Protein AF-A0A7Y7QJN8-F1 (afdb_monomer)

Solvent-accessible surface area (backbone atoms only — not comparable to full-atom values): 11338 Å² total; per-residue (Å²): 134,84,79,78,75,64,77,44,50,23,41,30,46,61,57,92,69,37,29,33,41,37,39,76,58,38,78,85,65,73,46,59,25,39,21,50,52,92,29,40,74,89,57,50,63,56,14,32,31,36,26,32,76,46,96,54,96,61,98,53,57,25,31,32,48,76,44,71,76,42,58,73,71,76,77,79,76,46,69,49,62,28,34,31,43,68,45,102,67,71,32,29,25,36,44,32,89,95,51,96,66,48,38,43,21,50,50,91,32,36,64,84,60,49,70,60,30,44,32,35,25,38,52,45,78,56,97,90,38,73,32,31,37,40,77,42,68,52,83,88,83,69,53,73,47,54,22,40,29,42,66,62,84,67,30,32,33,34,42,41,76,55,86,90,51,77,43,29,38,22,52,50,92,29,41,74,84,65,52,68,66,39,41,30,40,28,37,48,71,44,87,64,81,97,46,34,34,31,30,41,76,45,72,75,117

Structure (mmCIF, N/CA/C/O backbone):
data_AF-A0A7Y7QJN8-F1
#
_entry.id   AF-A0A7Y7QJN8-F1
#
loop_
_atom_site.group_PDB
_atom_site.id
_atom_site.type_symbol
_atom_site.label_atom_id
_atom_site.label_alt_id
_atom_site.label_comp_id
_atom_site.label_asym_id
_atom_site.label_entity_id
_atom_site.label_seq_id
_atom_site.pdbx_PDB_ins_code
_atom_site.Cartn_x
_atom_site.Cartn_y
_atom_site.Cartn_z
_atom_site.occupancy
_atom_site.B_iso_or_equiv
_atom_site.auth_seq_id
_atom_site.auth_comp_id
_atom_site.auth_asym_id
_atom_site.auth_atom_id
_atom_site.pdbx_PDB_model_num
ATOM 1 N N . MET A 1 1 ? -16.146 19.925 49.742 1.00 44.91 1 MET A N 1
ATOM 2 C CA . MET A 1 1 ? -15.420 19.604 48.493 1.00 44.91 1 MET A CA 1
ATOM 3 C C . MET A 1 1 ? -16.193 18.492 47.792 1.00 44.91 1 MET A C 1
ATOM 5 O O . MET A 1 1 ? -16.468 17.495 48.443 1.00 44.91 1 MET A O 1
ATOM 9 N N . LYS A 1 2 ? -16.659 18.676 46.548 1.00 45.28 2 LYS A N 1
ATOM 10 C CA . LYS A 1 2 ? -17.360 17.604 45.813 1.00 45.28 2 LYS A CA 1
ATOM 11 C C . LYS A 1 2 ? -16.309 16.600 45.334 1.00 45.28 2 LYS A C 1
ATOM 13 O O . LYS A 1 2 ? -15.443 16.981 44.553 1.00 45.28 2 LYS A O 1
ATOM 18 N N . GLN A 1 3 ? -16.363 15.363 45.823 1.00 51.09 3 GLN A N 1
ATOM 19 C CA . GLN A 1 3 ? -15.586 14.253 45.265 1.00 51.09 3 GLN A CA 1
ATOM 20 C C . GLN A 1 3 ? -15.943 14.143 43.777 1.00 51.09 3 GLN A C 1
ATOM 22 O O . GLN A 1 3 ? -17.119 14.000 43.439 1.00 51.09 3 GLN A O 1
ATOM 27 N N . GLN A 1 4 ? -14.959 14.294 42.890 1.00 56.72 4 GLN A N 1
ATOM 28 C CA . GLN A 1 4 ? -15.161 13.957 41.484 1.00 56.72 4 GLN A CA 1
ATOM 29 C C . GLN A 1 4 ? -15.288 12.439 41.412 1.00 56.72 4 GLN A C 1
ATOM 31 O O . GLN A 1 4 ? -14.395 11.720 41.849 1.00 56.72 4 GLN A O 1
ATOM 36 N N . GLN A 1 5 ? -16.440 11.970 40.945 1.00 71.81 5 GLN A N 1
ATOM 37 C CA . GLN A 1 5 ? -16.681 10.552 40.727 1.00 71.81 5 GLN A CA 1
ATOM 38 C C . GLN A 1 5 ? -15.804 10.093 39.559 1.00 71.81 5 GLN A C 1
ATOM 40 O O . GLN A 1 5 ? -15.724 10.796 38.548 1.00 71.81 5 GLN A O 1
ATOM 45 N N . GLU A 1 6 ? -15.127 8.958 39.717 1.00 83.62 6 GLU A N 1
ATOM 46 C CA . GLU A 1 6 ? -14.248 8.419 38.682 1.00 83.62 6 GLU A CA 1
ATOM 47 C C . GLU A 1 6 ? -15.041 8.130 37.401 1.00 83.62 6 GLU A C 1
ATOM 49 O O . GLU A 1 6 ? -16.156 7.599 37.440 1.00 83.62 6 GLU A O 1
ATOM 54 N N . LYS A 1 7 ? -14.475 8.542 36.264 1.00 93.00 7 LYS A N 1
ATOM 55 C CA . LYS A 1 7 ? -15.070 8.373 34.940 1.00 93.00 7 LYS A CA 1
ATOM 56 C C . LYS A 1 7 ? -14.476 7.145 34.276 1.00 93.00 7 LYS A C 1
ATOM 58 O O . LYS A 1 7 ? -13.264 7.053 34.133 1.00 93.00 7 LYS A O 1
ATOM 63 N N . ILE A 1 8 ? -15.346 6.266 33.805 1.00 94.44 8 ILE A N 1
ATOM 64 C CA . ILE A 1 8 ? -14.990 5.034 33.112 1.00 94.44 8 ILE A CA 1
ATOM 65 C C . ILE A 1 8 ? -15.338 5.226 31.641 1.00 94.44 8 ILE A C 1
ATOM 67 O O . ILE A 1 8 ? -16.499 5.467 31.305 1.00 94.44 8 ILE A O 1
ATOM 71 N N . VAL A 1 9 ? -14.346 5.133 30.761 1.00 95.38 9 VAL A N 1
ATOM 72 C CA . VAL A 1 9 ? -14.561 5.171 29.309 1.00 95.38 9 VAL A CA 1
ATOM 73 C C . VAL A 1 9 ? -14.474 3.756 28.766 1.00 95.38 9 VAL A C 1
ATOM 75 O O . VAL A 1 9 ? -13.599 2.982 29.153 1.00 95.38 9 VAL A O 1
ATOM 78 N N . GLY A 1 10 ? -15.409 3.405 27.889 1.00 94.62 10 GLY A N 1
ATOM 79 C CA . GLY A 1 10 ? -15.493 2.050 27.380 1.00 94.62 10 GLY A CA 1
ATOM 80 C C . GLY A 1 10 ? -16.567 1.841 26.328 1.00 94.62 10 GLY A C 1
ATOM 81 O O . GLY A 1 10 ? -17.242 2.775 25.891 1.00 94.62 10 GLY A O 1
ATOM 82 N N . LYS A 1 11 ? -16.731 0.583 25.928 1.00 96.31 11 LYS A N 1
ATOM 83 C CA . LYS A 1 11 ? -17.757 0.144 24.985 1.00 96.31 11 LYS A CA 1
ATOM 84 C C . LYS A 1 11 ? -19.012 -0.288 25.730 1.00 96.31 11 LYS A C 1
ATOM 86 O O . LYS A 1 11 ? -18.944 -1.082 26.667 1.00 96.31 11 LYS A O 1
ATOM 91 N N . PHE A 1 12 ? -20.166 0.174 25.271 1.00 97.31 12 PHE A N 1
ATOM 92 C CA . PHE A 1 12 ? -21.452 -0.263 25.785 1.00 97.31 12 PHE A CA 1
ATOM 93 C C . PHE A 1 12 ? -21.966 -1.508 25.050 1.00 97.31 12 PHE A C 1
ATOM 95 O O . PHE A 1 12 ? -22.011 -1.559 23.818 1.00 97.31 12 PHE A O 1
ATOM 102 N N . GLN A 1 13 ? -22.383 -2.518 25.810 1.00 96.69 13 GLN A N 1
ATOM 103 C CA . GLN A 1 13 ? -23.084 -3.702 25.319 1.00 96.69 13 GLN A CA 1
ATOM 104 C C . GLN A 1 13 ? -24.443 -3.819 26.008 1.00 96.69 13 GLN A C 1
ATOM 106 O O . GLN A 1 13 ? -24.536 -4.307 27.130 1.00 96.69 13 GLN A O 1
ATOM 111 N N . GLY A 1 14 ? -25.499 -3.349 25.349 1.00 95.25 14 GLY A N 1
ATOM 112 C CA . GLY A 1 14 ? -26.865 -3.356 25.865 1.00 95.25 14 GLY A CA 1
ATOM 113 C C . GLY A 1 14 ? -27.664 -4.598 25.466 1.00 95.25 14 GLY A C 1
ATOM 114 O O . GLY A 1 14 ? 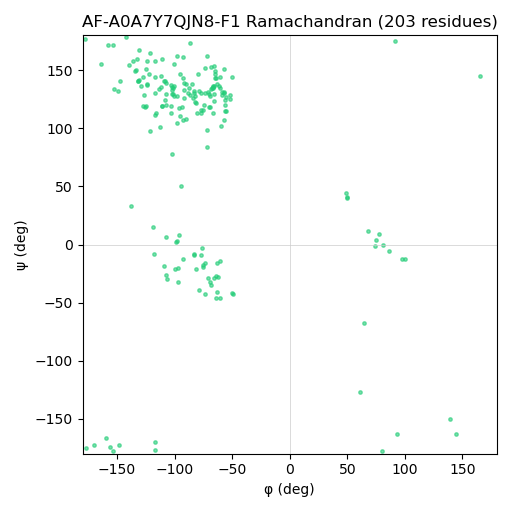-27.572 -5.087 24.340 1.00 95.25 14 GLY A O 1
ATOM 115 N N . GLY A 1 15 ? -28.501 -5.070 26.384 1.00 93.38 15 GLY A N 1
ATOM 116 C CA . GLY A 1 15 ? -29.578 -6.028 26.151 1.00 93.38 15 GLY A CA 1
ATOM 117 C C . GLY A 1 15 ? -30.957 -5.431 26.458 1.00 93.38 15 GLY A C 1
ATOM 118 O O . GLY A 1 15 ? -31.123 -4.222 26.671 1.00 93.38 15 GLY A O 1
ATOM 119 N N . GLU A 1 16 ? -31.974 -6.292 26.478 1.00 92.44 16 GLU A N 1
ATOM 120 C CA . GLU A 1 16 ? -33.363 -5.892 26.736 1.00 92.44 16 GLU A CA 1
ATOM 121 C C . GLU A 1 16 ? -33.538 -5.321 28.153 1.00 92.44 16 GLU A C 1
ATOM 123 O O . GLU A 1 16 ? -34.097 -4.238 28.326 1.00 92.44 16 GLU A O 1
ATOM 128 N N . THR A 1 17 ? -32.976 -6.001 29.155 1.00 92.44 17 THR A N 1
ATOM 129 C CA . THR A 1 17 ? -33.186 -5.715 30.585 1.00 92.44 17 THR A CA 1
ATOM 130 C C . THR A 1 17 ? -31.977 -5.077 31.275 1.00 92.44 17 THR A C 1
ATOM 132 O O . THR A 1 17 ? -32.126 -4.336 32.251 1.00 92.44 17 THR A O 1
ATOM 135 N N . PHE A 1 18 ? -30.773 -5.323 30.767 1.00 94.88 18 PHE A N 1
ATOM 136 C CA . PHE A 1 18 ? -29.521 -4.778 31.285 1.00 94.88 18 PHE A CA 1
ATOM 137 C C . PHE A 1 18 ? -28.438 -4.795 30.212 1.00 94.88 18 PHE A C 1
ATOM 139 O O . PHE A 1 18 ? -28.631 -5.348 29.132 1.00 94.88 18 PHE A O 1
ATOM 146 N N . GLY A 1 19 ? -27.310 -4.165 30.502 1.00 96.25 19 GLY A N 1
ATOM 147 C CA . GLY A 1 19 ? -26.133 -4.145 29.651 1.00 96.25 19 GLY A CA 1
ATOM 148 C C . GLY A 1 19 ? -24.856 -4.073 30.472 1.00 96.25 19 GLY A C 1
ATOM 149 O O . GLY A 1 19 ? -24.886 -4.156 31.702 1.00 96.25 19 GLY A O 1
ATOM 150 N N . PHE A 1 20 ? -23.743 -3.889 29.778 1.00 96.88 20 PHE A N 1
ATOM 151 C CA . PHE A 1 20 ? -22.427 -3.729 30.372 1.00 96.88 20 PHE A CA 1
ATOM 152 C C . PHE A 1 20 ? -21.698 -2.532 29.773 1.00 96.88 20 PHE A C 1
ATOM 154 O O . PHE A 1 20 ? -21.757 -2.300 28.565 1.00 96.88 20 PHE A O 1
ATOM 161 N N . LEU A 1 21 ? -20.988 -1.797 30.622 1.00 96.75 21 LEU A N 1
ATOM 162 C CA . LEU A 1 21 ? -19.915 -0.903 30.216 1.00 96.75 21 LEU A CA 1
ATOM 163 C C . LEU A 1 21 ? -18.601 -1.674 30.347 1.00 96.75 21 LEU A C 1
ATOM 165 O O . LEU A 1 21 ? -18.180 -2.004 31.454 1.00 96.75 21 LEU A O 1
ATOM 169 N N . ILE A 1 22 ? -17.987 -1.981 29.209 1.00 95.94 22 ILE A N 1
ATOM 170 C CA . ILE A 1 22 ? -16.697 -2.662 29.124 1.00 95.94 22 ILE A CA 1
ATOM 171 C C . ILE A 1 22 ? -15.617 -1.581 29.046 1.00 95.94 22 ILE A C 1
ATOM 173 O O . ILE A 1 22 ? -15.534 -0.921 28.005 1.00 95.94 22 ILE A O 1
ATOM 177 N N . PRO A 1 23 ? -14.834 -1.352 30.110 1.00 94.44 23 PRO A N 1
ATOM 178 C CA . PRO A 1 23 ? -13.817 -0.306 30.123 1.00 94.44 23 PRO A CA 1
ATOM 179 C C . PRO A 1 23 ? -12.691 -0.584 29.121 1.00 94.44 23 PRO A C 1
ATOM 181 O O . PRO A 1 23 ? -12.410 -1.738 28.797 1.00 94.44 23 PRO A O 1
ATOM 184 N N . GLU A 1 24 ? -12.029 0.475 28.652 1.00 92.50 24 GLU A N 1
ATOM 185 C CA . GLU A 1 24 ? -10.861 0.356 27.764 1.00 92.50 24 GLU A CA 1
ATOM 186 C C . GLU A 1 24 ? -9.687 -0.369 28.443 1.00 92.50 24 GLU A C 1
ATOM 188 O O . GLU A 1 24 ? -9.064 -1.231 27.828 1.00 92.50 24 GLU A O 1
ATOM 193 N N . ASP A 1 25 ? -9.433 -0.073 29.722 1.00 89.75 25 ASP A N 1
ATOM 194 C CA . ASP A 1 25 ? -8.434 -0.760 30.548 1.00 89.75 25 ASP A CA 1
ATOM 195 C C . ASP A 1 25 ? -9.109 -1.766 31.491 1.00 89.75 25 ASP A C 1
ATOM 197 O O . ASP A 1 25 ? -9.346 -1.523 32.676 1.00 89.75 25 ASP A O 1
ATOM 201 N N . ARG A 1 26 ? -9.492 -2.915 30.939 1.00 90.44 26 ARG A N 1
ATOM 202 C CA . ARG A 1 26 ? -10.213 -3.950 31.691 1.00 90.44 26 ARG A CA 1
ATOM 203 C C . ARG A 1 26 ? -9.397 -4.557 32.832 1.00 90.44 26 ARG A C 1
ATOM 205 O O . ARG A 1 26 ? -10.001 -5.005 33.807 1.00 90.44 26 ARG A O 1
ATOM 212 N N . ASP A 1 27 ? -8.071 -4.550 32.726 1.00 87.12 27 ASP A N 1
ATOM 213 C CA . ASP A 1 27 ? -7.177 -5.079 33.757 1.00 87.12 27 ASP A CA 1
ATOM 214 C C . ASP A 1 27 ? -7.128 -4.141 34.966 1.00 87.12 27 ASP A C 1
ATOM 216 O O . ASP A 1 27 ? -7.243 -4.608 36.100 1.00 87.12 27 ASP A O 1
ATOM 220 N N . TYR A 1 28 ? -7.059 -2.824 34.738 1.00 86.50 28 TYR A N 1
ATOM 221 C CA . TYR A 1 28 ? -7.139 -1.821 35.803 1.00 86.50 28 TYR A CA 1
ATOM 222 C C . TYR A 1 28 ? -8.464 -1.893 36.570 1.00 86.50 28 TYR A C 1
ATOM 224 O O . TYR A 1 28 ? -8.479 -1.892 37.801 1.00 86.50 28 TYR A O 1
ATOM 232 N N . TYR A 1 29 ? -9.581 -1.998 35.846 1.00 87.12 29 TYR A N 1
ATOM 233 C CA . TYR A 1 29 ? -10.918 -2.014 36.447 1.00 87.12 29 TYR A CA 1
ATOM 234 C C . TYR A 1 29 ? -11.363 -3.396 36.953 1.00 87.12 29 TYR A C 1
ATOM 236 O O . TYR A 1 29 ? -12.404 -3.513 37.600 1.00 87.12 29 TYR A O 1
ATOM 244 N N . GLY A 1 30 ? -10.608 -4.458 36.659 1.00 87.75 30 GLY A N 1
ATOM 245 C CA . GLY A 1 30 ? -10.916 -5.823 37.091 1.00 87.75 30 GLY A CA 1
ATOM 246 C C . GLY A 1 30 ? -12.167 -6.440 36.448 1.00 87.75 30 GLY A C 1
ATOM 247 O O . GLY A 1 30 ? -12.628 -7.494 36.896 1.00 87.75 30 GLY A O 1
ATOM 248 N N . GLY A 1 31 ? -12.732 -5.815 35.408 1.00 90.31 31 GLY A N 1
ATOM 249 C CA . GLY A 1 31 ? -13.869 -6.345 34.659 1.00 90.31 31 GLY A CA 1
ATOM 250 C C . GLY A 1 31 ? -14.861 -5.297 34.160 1.00 90.31 31 GLY A C 1
ATOM 251 O O . GLY A 1 31 ? -14.569 -4.108 34.071 1.00 90.31 31 GLY A O 1
ATOM 252 N N . ASP A 1 32 ? -16.050 -5.781 33.800 1.00 94.88 32 ASP A N 1
ATOM 253 C CA . ASP A 1 32 ? -17.100 -4.976 33.178 1.00 94.88 32 ASP A CA 1
ATOM 254 C C . ASP A 1 32 ? -18.086 -4.467 34.236 1.00 94.88 32 ASP A C 1
ATOM 256 O O . ASP A 1 32 ? -18.427 -5.175 35.192 1.00 94.88 32 ASP A O 1
ATOM 260 N N . PHE A 1 33 ? -18.625 -3.273 34.017 1.00 95.00 33 PHE A N 1
ATOM 261 C CA . PHE A 1 33 ? -19.615 -2.674 34.901 1.00 95.00 33 PHE A CA 1
ATOM 262 C C . PHE A 1 33 ? -21.014 -3.038 34.433 1.00 95.00 33 PHE A C 1
ATOM 264 O O . PHE A 1 33 ? -21.382 -2.801 33.283 1.00 95.00 33 PHE A O 1
ATOM 271 N N . TYR A 1 34 ? -21.821 -3.594 35.328 1.00 95.56 34 TYR A N 1
ATOM 272 C CA . TYR A 1 34 ? -23.230 -3.848 35.064 1.00 95.56 34 TYR A CA 1
ATOM 273 C C . TYR A 1 34 ? -23.985 -2.523 34.913 1.00 95.56 34 TYR A C 1
ATOM 275 O O . TYR A 1 34 ? -23.800 -1.603 35.702 1.00 95.56 34 TYR A O 1
ATOM 283 N N . VAL A 1 35 ? -24.868 -2.417 33.927 1.00 95.31 35 VAL A N 1
ATOM 284 C CA . VAL A 1 35 ? -25.684 -1.220 33.696 1.00 95.31 35 VAL A CA 1
ATOM 285 C C . VAL A 1 35 ? -27.144 -1.657 33.617 1.00 95.31 35 VAL A C 1
ATOM 287 O O . VAL A 1 35 ? -27.518 -2.444 32.750 1.00 95.31 35 VAL A O 1
ATOM 290 N N . LYS A 1 36 ? -28.002 -1.166 34.517 1.00 95.19 36 LYS A N 1
ATOM 291 C CA . LYS A 1 36 ? -29.458 -1.396 34.432 1.00 95.19 36 LYS A CA 1
ATOM 292 C C . LYS A 1 36 ? -30.048 -0.661 33.232 1.00 95.19 36 LYS A C 1
ATOM 294 O O . LYS A 1 36 ? -29.561 0.410 32.887 1.00 95.19 36 LYS A O 1
ATOM 299 N N . LYS A 1 37 ? -31.163 -1.150 32.671 1.00 95.38 37 LYS A N 1
ATOM 300 C CA . LYS A 1 37 ? -31.858 -0.486 31.548 1.00 95.38 37 LYS A CA 1
ATOM 301 C C . LYS A 1 37 ? -32.112 1.010 31.776 1.00 95.38 37 LYS A C 1
ATOM 303 O O . LYS A 1 37 ? -31.854 1.817 30.891 1.00 95.38 37 LYS A O 1
ATOM 308 N N . ALA A 1 38 ? -32.529 1.389 32.987 1.00 95.06 38 ALA A N 1
ATOM 309 C CA . ALA A 1 38 ? -32.768 2.786 33.370 1.00 95.06 38 ALA A CA 1
ATOM 310 C C . ALA A 1 38 ? -31.506 3.677 33.341 1.00 95.06 38 ALA A C 1
ATOM 312 O O . ALA A 1 38 ? -31.606 4.899 33.364 1.00 95.06 38 ALA A O 1
AT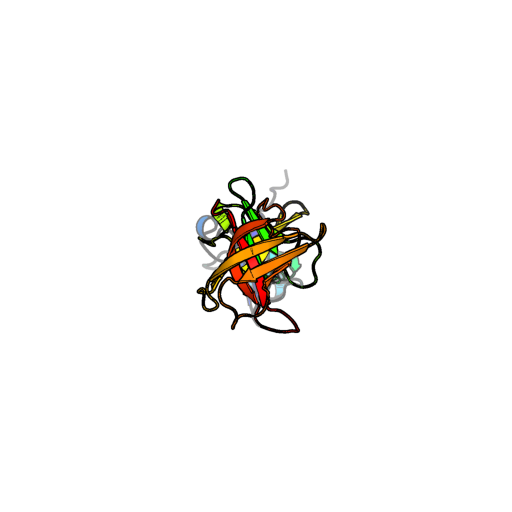OM 313 N N . HIS A 1 39 ? -30.317 3.075 33.295 1.00 96.38 39 HIS A N 1
ATOM 314 C CA . HIS A 1 39 ? -29.019 3.742 33.327 1.00 96.38 39 HIS A CA 1
ATOM 315 C C . HIS A 1 39 ? -28.286 3.734 31.974 1.00 96.38 39 HIS A C 1
ATOM 317 O O . HIS A 1 39 ? -27.143 4.188 31.914 1.00 96.38 39 HIS A O 1
ATOM 323 N N . PHE A 1 40 ? -28.924 3.258 30.896 1.00 96.69 40 PHE A N 1
ATOM 324 C CA . PHE A 1 40 ? -28.350 3.284 29.541 1.00 96.69 40 PHE A CA 1
ATOM 325 C C . PHE A 1 40 ? -28.251 4.714 28.995 1.00 96.69 40 PHE A C 1
ATOM 327 O O . PHE A 1 40 ? -27.364 5.027 28.204 1.00 96.69 40 PHE A O 1
ATOM 334 N N . GLY A 1 41 ? -29.188 5.583 29.387 1.00 94.50 41 GLY A N 1
ATOM 335 C CA . GLY A 1 41 ? -29.396 6.852 28.700 1.00 94.50 41 GLY A CA 1
ATOM 336 C C . GLY A 1 41 ? -29.796 6.608 27.242 1.00 94.50 41 GLY A C 1
ATOM 337 O O . GLY A 1 41 ? -30.727 5.853 26.977 1.00 94.50 41 GLY A O 1
ATOM 338 N N . LEU A 1 42 ? -29.072 7.239 26.316 1.00 94.25 42 LEU A N 1
ATOM 339 C CA . LEU A 1 42 ? -29.253 7.082 24.866 1.00 94.25 42 LEU A CA 1
ATOM 340 C C . LEU A 1 42 ? -28.289 6.056 24.247 1.00 94.25 42 LEU A C 1
ATOM 342 O O . LEU A 1 42 ? -28.193 5.988 23.028 1.00 94.25 42 LEU A O 1
ATOM 346 N N . ALA A 1 43 ? -27.536 5.313 25.063 1.00 96.06 43 ALA A N 1
ATOM 347 C CA . ALA A 1 43 ? -26.526 4.397 24.553 1.00 96.06 43 ALA A CA 1
ATOM 348 C C . ALA A 1 43 ? -27.162 3.194 23.847 1.00 96.06 43 ALA A C 1
ATOM 350 O O . ALA A 1 43 ? -28.006 2.488 24.408 1.00 96.06 43 ALA A O 1
ATOM 351 N N . GLU A 1 44 ? -26.687 2.921 22.640 1.00 95.19 44 GLU A N 1
ATOM 352 C CA . GLU A 1 44 ? -26.950 1.706 21.888 1.00 95.19 44 GLU A CA 1
ATOM 353 C C . GLU A 1 44 ? -25.768 0.740 21.987 1.00 95.19 44 GLU A C 1
ATOM 355 O O . GLU A 1 44 ? -24.613 1.123 22.191 1.00 95.19 44 GLU A O 1
ATOM 360 N N . THR A 1 45 ? -26.039 -0.551 21.805 1.00 94.50 45 THR A N 1
ATOM 361 C CA . THR A 1 45 ? -24.982 -1.564 21.741 1.00 94.50 45 THR A CA 1
ATOM 362 C C . THR A 1 45 ? -23.964 -1.215 20.658 1.00 94.50 45 THR A C 1
ATOM 364 O O . THR A 1 45 ? -24.311 -1.025 19.492 1.00 94.50 45 THR A O 1
ATOM 367 N N . GLY A 1 46 ? -22.692 -1.176 21.052 1.00 89.81 46 GLY A N 1
ATOM 368 C CA . GLY A 1 46 ? -21.577 -0.804 20.187 1.00 89.81 46 GLY A CA 1
ATOM 369 C C . GLY A 1 46 ? -21.091 0.631 20.367 1.00 89.81 46 GLY A C 1
ATOM 370 O O . GLY A 1 46 ? -19.998 0.933 19.891 1.00 89.81 46 GLY A O 1
ATOM 371 N N . ASP A 1 47 ? -21.840 1.483 21.066 1.00 95.75 47 ASP A N 1
ATOM 372 C CA . ASP A 1 47 ? -21.401 2.843 21.356 1.00 95.75 47 ASP A CA 1
ATOM 373 C C . ASP A 1 47 ? -20.168 2.861 22.258 1.00 95.75 47 ASP A C 1
ATOM 375 O O . ASP A 1 47 ? -20.049 2.085 23.211 1.00 95.75 47 ASP A O 1
ATOM 379 N N . LYS A 1 48 ? -19.278 3.817 21.998 1.00 94.94 48 LYS A N 1
ATOM 380 C CA . LYS A 1 48 ? -18.317 4.287 22.986 1.00 94.94 48 LYS A CA 1
ATOM 381 C C . LYS A 1 48 ? -19.031 5.235 23.939 1.00 94.94 48 LYS A C 1
ATOM 383 O O . LYS A 1 48 ? -19.749 6.146 23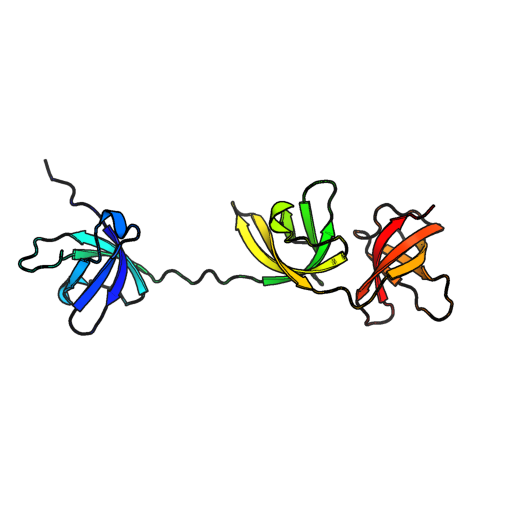.513 1.00 94.94 48 LYS A O 1
ATOM 388 N N . VAL A 1 49 ? -18.836 5.037 25.234 1.00 96.25 49 VAL A N 1
ATOM 389 C CA . VAL A 1 49 ? -19.549 5.767 26.283 1.00 96.25 49 VAL A CA 1
ATOM 390 C C . VAL A 1 49 ? -18.616 6.143 27.432 1.00 96.25 49 VAL A C 1
ATOM 392 O O . VAL A 1 49 ? -17.600 5.494 27.672 1.00 96.25 49 VAL A O 1
ATOM 395 N N . GLU A 1 50 ? -18.981 7.203 28.145 1.00 96.88 50 GLU A N 1
ATOM 396 C CA . GLU A 1 50 ? -18.470 7.522 29.478 1.00 96.88 50 GLU A CA 1
ATOM 397 C C . GLU A 1 50 ? -19.536 7.100 30.493 1.00 96.88 50 GLU A C 1
ATOM 399 O O . GLU A 1 50 ? -20.725 7.389 30.309 1.00 96.88 50 GLU A O 1
ATOM 404 N N . GLY A 1 51 ? -19.122 6.433 31.563 1.00 95.69 51 GLY A N 1
ATOM 405 C CA . GLY A 1 51 ? -19.965 6.110 32.702 1.00 95.69 51 GLY A CA 1
ATOM 406 C C . GLY A 1 51 ? -19.302 6.473 34.022 1.00 95.69 51 GLY A C 1
ATOM 407 O O . GLY A 1 51 ? -18.112 6.769 34.089 1.00 95.69 51 GLY A O 1
ATOM 408 N N . VAL A 1 52 ? -20.098 6.450 35.082 1.00 95.06 52 VAL A N 1
ATOM 409 C CA . VAL A 1 52 ? -19.618 6.572 36.461 1.00 95.06 52 VAL A CA 1
ATOM 410 C C . VAL A 1 52 ? -20.097 5.372 37.258 1.00 95.06 52 VAL A C 1
ATOM 412 O O . VAL A 1 52 ? -21.253 4.957 37.112 1.00 95.06 52 VAL A O 1
ATOM 415 N N . GLU A 1 53 ? -19.225 4.822 38.100 1.00 92.56 53 GLU A N 1
ATOM 416 C CA . GLU A 1 53 ? -19.609 3.755 39.020 1.00 92.56 53 GLU A CA 1
ATOM 417 C C . GLU A 1 53 ? -20.603 4.292 40.058 1.00 92.56 53 GLU A C 1
ATOM 419 O O . GLU A 1 53 ? -20.431 5.375 40.622 1.00 92.56 53 GLU A O 1
ATOM 424 N N . ILE A 1 54 ? -21.665 3.536 40.315 1.00 90.56 54 ILE A N 1
ATOM 425 C CA . ILE A 1 54 ? -22.676 3.827 41.328 1.00 90.56 54 ILE A CA 1
ATOM 426 C C . ILE A 1 54 ? -22.683 2.725 42.387 1.00 90.56 54 ILE A C 1
ATOM 428 O O . ILE A 1 54 ? -22.255 1.600 42.142 1.00 90.56 54 ILE A O 1
ATOM 432 N N . LYS A 1 55 ? -23.190 3.045 43.585 1.00 78.44 55 LYS A N 1
ATOM 433 C CA . LYS A 1 55 ? -23.260 2.082 44.693 1.00 78.44 55 LYS A CA 1
ATOM 434 C C . LYS A 1 55 ? -24.022 0.827 44.258 1.00 78.44 55 LYS A C 1
ATOM 436 O O . LYS A 1 55 ? -25.224 0.893 44.006 1.00 78.44 55 LYS A O 1
ATOM 441 N N . SER A 1 56 ? -23.318 -0.300 44.217 1.00 68.00 56 SER A N 1
ATOM 442 C CA . SER A 1 56 ? -23.888 -1.611 43.915 1.00 68.00 56 SER A CA 1
ATOM 443 C C . SER A 1 56 ? -24.311 -2.321 45.201 1.00 68.00 56 SER A C 1
ATOM 445 O O . SER A 1 56 ? -23.602 -2.293 46.205 1.00 68.00 56 SER A O 1
ATOM 447 N N . THR A 1 57 ? -25.470 -2.978 45.174 1.00 64.00 57 THR A N 1
ATOM 448 C CA . THR A 1 57 ? -25.923 -3.910 46.224 1.00 64.00 57 THR A CA 1
ATOM 449 C C . THR A 1 57 ? -25.648 -5.373 45.851 1.00 64.00 57 THR A C 1
ATOM 451 O O . THR A 1 57 ? -26.072 -6.280 46.564 1.00 64.00 57 THR A O 1
ATOM 454 N N . GLY A 1 58 ? -25.001 -5.619 44.705 1.00 66.50 58 GLY A N 1
ATOM 455 C CA . GLY A 1 58 ? -24.748 -6.945 44.141 1.00 66.50 58 GLY A CA 1
ATOM 456 C C . GLY A 1 58 ? -23.259 -7.283 44.028 1.00 66.50 58 GLY A C 1
ATOM 457 O O . GLY A 1 58 ? -22.392 -6.511 44.418 1.00 66.50 58 GLY A O 1
ATOM 458 N N . LYS A 1 59 ? -22.953 -8.461 43.465 1.00 70.75 59 LYS A N 1
ATOM 459 C CA . LYS A 1 59 ? -21.571 -8.972 43.333 1.00 70.75 59 LYS A CA 1
ATOM 460 C C . LYS A 1 59 ? -20.721 -8.277 42.256 1.00 70.75 59 LYS A C 1
ATOM 462 O O . LYS A 1 59 ? -19.515 -8.483 42.241 1.00 70.75 59 LYS A O 1
ATOM 467 N N . LYS A 1 60 ? -21.332 -7.530 41.329 1.00 76.12 60 LYS A N 1
ATOM 468 C CA . LYS A 1 60 ? -20.640 -6.819 40.239 1.00 76.12 60 LYS A CA 1
ATOM 469 C C . LYS A 1 60 ? -20.739 -5.302 40.442 1.00 76.12 60 LYS A C 1
ATOM 471 O O . LYS A 1 60 ? -21.791 -4.852 40.915 1.00 76.12 60 LYS A O 1
ATOM 476 N N . PRO A 1 61 ? -19.704 -4.529 40.071 1.00 89.12 61 PRO A N 1
ATOM 477 C CA . PRO A 1 61 ? -19.778 -3.074 40.098 1.00 89.12 61 PRO A CA 1
ATOM 478 C C . PRO A 1 61 ? -20.849 -2.601 39.106 1.00 89.12 61 PRO A C 1
ATOM 480 O O . PRO A 1 61 ? -21.008 -3.172 38.024 1.00 89.12 61 PRO A O 1
ATOM 483 N N . GLU A 1 62 ? -21.641 -1.608 39.507 1.00 93.88 62 GLU A N 1
ATOM 484 C CA . GLU A 1 62 ? -22.729 -1.057 38.696 1.00 93.88 62 GLU A CA 1
ATOM 485 C C . GLU A 1 62 ? -22.317 0.324 38.190 1.00 93.88 62 GLU A C 1
ATOM 487 O O . GLU A 1 62 ? -21.752 1.111 38.941 1.00 93.88 62 GLU A O 1
ATOM 492 N N . ALA A 1 63 ? -22.614 0.645 36.935 1.00 95.31 63 ALA A N 1
ATOM 493 C CA . ALA A 1 63 ? -22.357 1.960 36.368 1.00 95.31 63 ALA A CA 1
ATOM 494 C C . ALA A 1 63 ? -23.626 2.590 35.797 1.00 95.31 63 ALA A C 1
ATOM 496 O O . ALA A 1 63 ? -24.597 1.919 35.435 1.00 95.31 63 ALA A O 1
ATOM 497 N N . ARG A 1 64 ? -23.585 3.918 35.687 1.00 96.12 64 ARG A N 1
ATOM 498 C CA . ARG A 1 64 ? -24.550 4.709 34.927 1.00 96.12 64 ARG A CA 1
ATOM 499 C C . ARG A 1 64 ? -23.847 5.429 33.793 1.00 96.12 64 ARG A C 1
ATOM 501 O O . ARG A 1 64 ? -22.859 6.117 34.036 1.00 96.12 64 ARG A O 1
ATOM 508 N N . ILE A 1 65 ? -24.394 5.320 32.583 1.00 97.19 65 ILE A N 1
ATOM 509 C CA . ILE A 1 65 ? -23.875 6.047 31.426 1.00 97.19 65 ILE A CA 1
ATOM 510 C C . ILE A 1 65 ? -24.153 7.543 31.603 1.00 97.19 65 ILE A C 1
ATOM 512 O O . ILE A 1 65 ? -25.278 7.962 31.892 1.00 97.19 65 ILE A O 1
ATOM 516 N N . THR A 1 66 ? -23.108 8.353 31.467 1.00 96.38 66 THR A N 1
ATOM 517 C CA . THR A 1 66 ? -23.159 9.816 31.580 1.00 96.38 66 THR A CA 1
ATOM 518 C C . THR A 1 66 ? -23.029 10.499 30.231 1.00 96.38 66 THR A C 1
ATOM 520 O O . THR A 1 66 ? -23.590 11.580 30.052 1.00 96.38 66 THR A O 1
ATOM 523 N N . ARG A 1 67 ? -22.322 9.886 29.276 1.00 95.69 67 ARG A N 1
ATOM 524 C CA . ARG A 1 67 ? -22.125 10.441 27.937 1.00 95.69 67 ARG A CA 1
ATOM 525 C C . ARG A 1 67 ? -22.036 9.337 26.896 1.00 95.69 67 ARG A C 1
ATOM 527 O O . ARG A 1 67 ? -21.384 8.325 27.118 1.00 95.69 67 ARG A O 1
ATOM 534 N N . VAL A 1 68 ? -22.643 9.579 25.741 1.00 95.50 68 VAL A N 1
ATOM 535 C CA . VAL A 1 68 ? -22.532 8.724 24.558 1.00 95.50 68 VAL A CA 1
ATOM 536 C C . VAL A 1 68 ? -21.679 9.456 23.530 1.00 95.50 68 VAL A C 1
ATOM 538 O O . VAL A 1 68 ? -21.970 10.602 23.188 1.00 95.50 68 VAL A O 1
ATOM 541 N N . PHE A 1 69 ? -20.605 8.817 23.077 1.00 89.81 69 PHE A N 1
ATOM 542 C CA . PHE A 1 69 ? -19.765 9.306 21.982 1.00 89.81 69 PHE A CA 1
ATOM 543 C C . PHE A 1 69 ? -20.217 8.743 20.623 1.00 89.81 69 PHE A C 1
ATOM 545 O O . PHE A 1 69 ? -19.812 9.262 19.585 1.00 89.81 69 PHE A O 1
ATOM 552 N N . GLY A 1 70 ? -21.089 7.728 20.641 1.00 88.00 70 GLY A N 1
ATOM 553 C CA . GLY A 1 70 ? -21.592 7.006 19.474 1.00 88.00 70 GLY A CA 1
ATOM 554 C C . GLY A 1 70 ? -20.736 5.786 19.140 1.00 88.00 70 GLY A C 1
ATOM 555 O O . GLY A 1 70 ? -19.702 5.541 19.766 1.00 88.00 70 GLY A O 1
ATOM 556 N N . LYS A 1 71 ? -21.175 4.998 18.157 1.00 84.69 71 LYS A N 1
ATOM 557 C CA . LYS A 1 71 ? -20.427 3.840 17.652 1.00 84.69 71 LYS A CA 1
ATOM 558 C C . LYS A 1 71 ? -19.073 4.314 17.141 1.00 84.69 71 LYS A C 1
ATOM 560 O O . LYS A 1 71 ? -19.010 5.270 16.363 1.00 84.69 71 LYS A O 1
ATOM 565 N N . GLU A 1 72 ? -17.999 3.639 17.549 1.00 67.12 72 GLU A N 1
ATOM 566 C CA . GLU A 1 72 ? -16.724 3.800 16.854 1.00 67.12 72 GLU A CA 1
ATOM 567 C C . GLU A 1 72 ? -16.982 3.455 15.391 1.00 67.12 72 GLU A C 1
ATOM 569 O O . GLU A 1 72 ? -17.387 2.335 15.064 1.00 67.12 72 GLU A O 1
ATOM 574 N N . LYS A 1 73 ? -16.839 4.450 14.509 1.00 57.41 73 LYS A N 1
ATOM 575 C CA . LYS A 1 73 ? -16.899 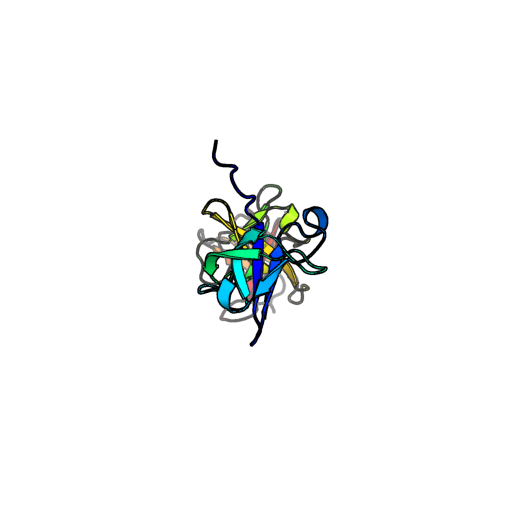4.177 13.080 1.00 57.41 73 LYS A CA 1
ATOM 576 C C . LYS A 1 73 ? -15.791 3.163 12.807 1.00 57.41 73 LYS A C 1
ATOM 578 O O . LYS A 1 73 ? -14.659 3.419 13.230 1.00 57.41 73 LYS A O 1
ATOM 583 N N . PRO A 1 74 ? -16.077 2.037 12.129 1.00 54.62 74 PRO A N 1
ATOM 584 C CA . PRO A 1 74 ? -14.996 1.255 11.571 1.00 54.62 74 PRO A CA 1
ATOM 585 C C . PRO A 1 74 ? -14.157 2.239 10.764 1.00 54.62 74 PRO A C 1
ATOM 587 O O . PRO A 1 74 ? -14.705 2.986 9.952 1.00 54.62 74 PRO A O 1
ATOM 590 N N . ILE A 1 75 ? -12.859 2.314 11.054 1.00 57.50 75 ILE A N 1
ATOM 591 C CA . ILE A 1 75 ? -11.941 3.020 10.170 1.00 57.50 75 ILE A CA 1
ATOM 592 C C . ILE A 1 75 ? -12.125 2.304 8.836 1.00 57.50 75 ILE A C 1
ATOM 594 O O . ILE A 1 75 ? -11.758 1.133 8.730 1.00 57.50 75 ILE A O 1
ATOM 598 N N . GLU A 1 76 ? -12.791 2.942 7.872 1.00 58.94 76 GLU A N 1
ATOM 599 C CA . GLU A 1 76 ? -12.860 2.415 6.518 1.00 58.94 76 GLU A CA 1
ATOM 600 C C . GLU A 1 76 ? -11.412 2.335 6.054 1.00 58.94 76 GLU A C 1
ATOM 602 O O . GLU A 1 76 ? -10.752 3.345 5.819 1.00 58.94 76 GLU A O 1
ATOM 607 N N . GLN A 1 77 ? -10.865 1.122 6.075 1.00 71.88 77 GLN A N 1
ATOM 608 C CA . GLN A 1 77 ? -9.493 0.894 5.676 1.00 71.88 77 GLN A CA 1
ATOM 609 C C . GLN A 1 77 ? -9.461 1.061 4.161 1.00 71.88 77 GLN A C 1
ATOM 611 O O . GLN A 1 77 ? -9.853 0.166 3.414 1.00 71.88 77 GLN A O 1
ATOM 616 N N . GLU A 1 78 ? -9.053 2.244 3.715 1.00 88.44 78 GLU A N 1
ATOM 617 C CA . GLU A 1 78 ? -8.810 2.523 2.308 1.00 88.44 78 GLU A CA 1
ATOM 618 C C . GLU A 1 78 ? -7.612 1.667 1.868 1.00 88.44 78 GLU A C 1
ATOM 620 O O . GLU A 1 78 ? -6.541 1.716 2.472 1.00 88.44 78 GLU A O 1
ATOM 625 N N . PHE A 1 79 ? -7.797 0.835 0.842 1.00 93.69 79 PHE A N 1
ATOM 626 C CA . PHE A 1 79 ? -6.721 0.051 0.238 1.00 93.69 79 PHE A CA 1
ATOM 627 C C . PHE A 1 79 ? -6.526 0.468 -1.211 1.00 93.69 79 PHE A C 1
ATOM 629 O O . PHE A 1 79 ? -7.496 0.691 -1.933 1.00 93.69 79 PHE A O 1
ATOM 636 N N . VAL A 1 80 ? -5.273 0.465 -1.654 1.00 94.25 80 VAL A N 1
ATOM 637 C CA . VAL A 1 80 ? -4.898 0.685 -3.051 1.00 94.25 80 VAL A CA 1
ATOM 638 C C . VAL A 1 80 ? -4.044 -0.468 -3.563 1.00 94.25 80 VAL A C 1
ATOM 640 O O . VAL A 1 80 ? -3.315 -1.109 -2.800 1.00 94.25 80 VAL A O 1
ATOM 643 N N . GLU A 1 81 ? -4.124 -0.724 -4.865 1.00 94.44 81 GLU A N 1
ATOM 644 C CA . GLU A 1 81 ? -3.143 -1.535 -5.584 1.00 94.44 81 GLU A CA 1
ATOM 645 C C . GLU A 1 81 ? -2.309 -0.634 -6.489 1.00 94.44 81 GLU A C 1
ATOM 647 O O . GLU A 1 81 ? -2.831 0.288 -7.115 1.00 94.44 81 GLU A O 1
ATOM 652 N N . GLY A 1 82 ? -1.013 -0.912 -6.562 1.00 92.62 82 GLY A N 1
ATOM 653 C CA . GLY A 1 82 ? -0.089 -0.136 -7.375 1.00 92.62 82 GLY A CA 1
ATOM 654 C C . GLY A 1 82 ? 1.272 -0.799 -7.482 1.00 92.62 82 GLY A C 1
ATOM 655 O O . GLY A 1 82 ? 1.462 -1.937 -7.042 1.00 92.62 82 GLY A O 1
ATOM 656 N N . ILE A 1 83 ? 2.212 -0.076 -8.078 1.00 91.75 83 ILE A N 1
ATOM 657 C CA . ILE A 1 83 ? 3.606 -0.501 -8.201 1.00 91.75 83 ILE A CA 1
ATOM 658 C C . ILE A 1 83 ? 4.422 0.213 -7.130 1.00 91.75 83 ILE A C 1
ATOM 660 O O . ILE A 1 83 ? 4.334 1.433 -6.997 1.00 91.75 83 ILE A O 1
ATOM 664 N N . TYR A 1 84 ? 5.189 -0.546 -6.350 1.00 93.25 84 TYR A N 1
ATOM 665 C CA . TYR A 1 84 ? 6.145 0.026 -5.415 1.00 93.25 84 TYR A CA 1
ATOM 666 C C . TYR A 1 84 ? 7.353 0.564 -6.185 1.00 93.25 84 TYR A C 1
ATOM 668 O O . TYR A 1 84 ? 8.051 -0.201 -6.847 1.00 93.25 84 TYR A O 1
ATOM 676 N N . SER A 1 85 ? 7.604 1.861 -6.050 1.00 91.56 85 SER A N 1
ATOM 677 C CA . SER A 1 85 ? 8.755 2.560 -6.616 1.00 91.56 85 SER A CA 1
ATOM 678 C C . SER A 1 85 ? 9.688 2.984 -5.485 1.00 91.56 85 SER A C 1
ATOM 680 O O . SER A 1 85 ? 9.290 3.716 -4.571 1.00 91.56 85 SER A O 1
ATOM 682 N N . LYS A 1 86 ? 10.927 2.495 -5.495 1.00 90.75 86 LYS A N 1
ATOM 683 C CA . LYS A 1 86 ? 11.915 2.774 -4.448 1.00 90.75 86 LYS A CA 1
ATOM 684 C C . LYS A 1 86 ? 12.434 4.210 -4.581 1.00 90.75 86 LYS A C 1
ATOM 686 O O . LYS A 1 86 ? 12.855 4.628 -5.651 1.00 90.75 86 LYS A O 1
ATOM 691 N N . GLY A 1 87 ? 12.432 4.955 -3.476 1.00 90.38 87 GLY A N 1
ATOM 692 C CA . GLY A 1 87 ? 13.021 6.292 -3.413 1.00 90.38 87 GLY A CA 1
ATOM 693 C C . GLY A 1 87 ? 14.518 6.273 -3.091 1.00 90.38 87 GLY A C 1
ATOM 694 O O . GLY A 1 87 ? 15.096 5.241 -2.734 1.00 90.38 87 GLY A O 1
ATOM 695 N N . GLU A 1 88 ? 15.144 7.448 -3.146 1.00 87.19 88 GLU A N 1
ATOM 696 C CA . GLU A 1 88 ? 16.520 7.660 -2.686 1.00 87.19 88 GLU A CA 1
ATOM 697 C C . GLU A 1 88 ? 16.582 7.621 -1.147 1.00 87.19 88 GLU A C 1
ATOM 699 O O . GLU A 1 88 ? 16.494 8.639 -0.464 1.00 87.19 88 GLU A O 1
ATOM 704 N N . GLY A 1 89 ? 16.672 6.418 -0.574 1.00 89.81 89 GLY A N 1
ATOM 705 C CA . GLY A 1 89 ? 16.796 6.203 0.870 1.00 89.81 89 GLY A CA 1
ATOM 706 C C . GLY A 1 89 ? 15.966 5.028 1.387 1.00 89.81 89 GLY A C 1
ATOM 707 O O . GLY A 1 89 ? 15.741 4.041 0.687 1.00 89.81 89 GLY A O 1
ATOM 708 N N . ASN A 1 90 ? 15.522 5.122 2.646 1.00 92.94 90 ASN A N 1
ATOM 709 C CA . ASN A 1 90 ? 14.680 4.110 3.293 1.00 92.94 90 ASN A CA 1
ATOM 71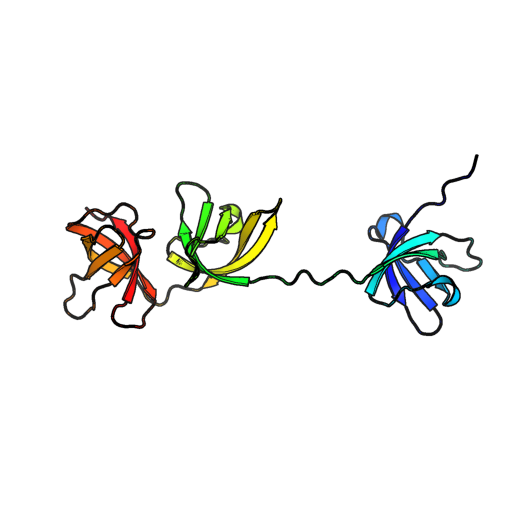0 C C . ASN A 1 90 ? 13.186 4.462 3.182 1.00 92.94 90 ASN A C 1
ATOM 712 O O . ASN A 1 90 ? 12.472 4.510 4.184 1.00 92.94 90 ASN A O 1
ATOM 716 N N . PHE A 1 91 ? 12.729 4.766 1.968 1.00 95.31 91 PHE A N 1
ATOM 717 C CA . PHE A 1 91 ? 11.326 5.026 1.649 1.00 95.31 91 PHE A CA 1
ATOM 718 C C . PHE A 1 91 ? 11.037 4.699 0.179 1.00 95.31 91 PHE A C 1
ATOM 720 O O . PHE A 1 91 ? 11.944 4.422 -0.606 1.00 95.31 91 PHE A O 1
ATOM 727 N N . GLY A 1 92 ? 9.763 4.722 -0.193 1.00 95.06 92 GLY A N 1
ATOM 728 C CA . GLY A 1 92 ? 9.316 4.607 -1.576 1.00 95.06 92 GLY A CA 1
ATOM 729 C C . GLY A 1 92 ? 7.908 5.151 -1.749 1.00 95.06 92 GLY A C 1
ATOM 730 O O . GLY A 1 92 ? 7.376 5.817 -0.858 1.00 95.06 92 GLY A O 1
ATOM 731 N N . PHE A 1 93 ? 7.305 4.845 -2.888 1.00 95.56 93 PHE A N 1
ATOM 732 C CA . PHE A 1 93 ? 5.962 5.279 -3.245 1.00 95.56 93 PHE A CA 1
ATOM 733 C C . PHE A 1 93 ? 5.153 4.121 -3.822 1.00 95.56 93 PHE A C 1
ATOM 735 O O . PHE A 1 93 ? 5.717 3.226 -4.443 1.00 95.56 93 PHE A O 1
ATOM 742 N N . ILE A 1 94 ? 3.835 4.140 -3.624 1.00 95.25 94 ILE A N 1
ATOM 743 C CA . ILE A 1 94 ? 2.902 3.292 -4.372 1.00 95.25 94 ILE A CA 1
ATOM 744 C C . ILE A 1 94 ? 2.320 4.116 -5.505 1.00 95.25 94 ILE A C 1
ATOM 746 O O . ILE A 1 94 ? 1.448 4.956 -5.274 1.00 95.25 94 ILE A O 1
ATOM 750 N N . ASP A 1 95 ? 2.793 3.857 -6.717 1.00 92.50 95 ASP A N 1
ATOM 751 C CA . ASP A 1 95 ? 2.258 4.465 -7.924 1.00 92.50 95 ASP A CA 1
ATOM 752 C C . ASP A 1 95 ? 0.949 3.766 -8.292 1.00 92.50 95 ASP A C 1
ATOM 754 O O . ASP A 1 95 ? 0.933 2.579 -8.643 1.00 92.50 95 ASP A O 1
ATOM 758 N N . VAL A 1 96 ? -0.151 4.507 -8.195 1.00 91.25 96 VAL A N 1
ATOM 759 C CA . VAL A 1 96 ? -1.496 4.028 -8.520 1.00 91.25 96 VAL A CA 1
ATOM 760 C C . VAL A 1 96 ? -1.890 4.568 -9.888 1.00 91.25 96 VAL A C 1
ATOM 762 O O . VAL A 1 96 ? -1.735 5.757 -10.169 1.00 91.25 96 VAL A O 1
ATOM 765 N N . GLU A 1 97 ? -2.411 3.694 -10.744 1.00 84.06 97 GLU A N 1
ATOM 766 C CA . GLU A 1 97 ? -2.874 4.082 -12.073 1.00 84.06 97 GLU A CA 1
ATOM 767 C C . GLU A 1 97 ? -3.938 5.189 -11.984 1.00 84.06 97 GLU A C 1
ATOM 769 O O . GLU A 1 97 ? -4.897 5.093 -11.220 1.00 84.06 97 GLU A O 1
ATOM 774 N N . GLY A 1 98 ? -3.753 6.251 -12.770 1.00 84.94 98 GLY A N 1
ATOM 775 C CA . GLY A 1 98 ? -4.646 7.411 -12.795 1.00 84.94 98 GLY A CA 1
ATOM 776 C C . GLY A 1 98 ? -4.341 8.487 -11.748 1.00 84.94 98 GLY A C 1
ATOM 777 O O . GLY A 1 98 ? -4.954 9.551 -11.802 1.00 84.94 98 GLY A O 1
ATOM 778 N N . LEU A 1 99 ? -3.387 8.264 -10.836 1.00 85.94 99 LEU A N 1
ATOM 779 C CA . LEU A 1 99 ? -2.921 9.289 -9.901 1.00 85.94 99 LEU A CA 1
ATOM 780 C C . LEU A 1 99 ? -1.602 9.904 -10.370 1.00 85.94 99 LEU A C 1
ATOM 782 O O . LEU A 1 99 ? -0.673 9.204 -10.757 1.00 85.94 99 LEU A O 1
ATOM 786 N N . GLU A 1 100 ? -1.497 11.231 -10.281 1.00 83.00 100 GLU A N 1
ATOM 787 C CA . GLU A 1 100 ? -0.253 11.940 -10.612 1.00 83.00 100 GLU A CA 1
ATOM 788 C C . GLU A 1 100 ? 0.855 11.714 -9.577 1.00 83.00 100 GLU A C 1
ATOM 790 O O . GLU A 1 100 ? 2.039 11.800 -9.901 1.00 83.00 100 GLU A O 1
ATOM 795 N N . LYS A 1 101 ? 0.478 11.466 -8.318 1.00 85.94 101 LYS A N 1
ATOM 796 C CA . LYS A 1 101 ? 1.405 11.262 -7.202 1.00 85.94 101 LYS A CA 1
ATOM 797 C C . LYS A 1 101 ? 1.086 9.955 -6.498 1.00 85.94 101 LYS A C 1
ATOM 799 O O . LYS A 1 101 ? -0.056 9.734 -6.097 1.00 85.94 101 LYS A O 1
ATOM 804 N N . GLY A 1 102 ? 2.110 9.127 -6.321 1.00 90.81 102 GLY A N 1
ATOM 805 C CA . GLY A 1 102 ? 2.020 7.910 -5.528 1.00 90.81 102 GLY A CA 1
ATOM 806 C C . GLY A 1 102 ? 1.926 8.183 -4.024 1.00 90.81 102 GLY A C 1
ATOM 807 O O . GLY A 1 102 ? 2.259 9.267 -3.536 1.00 90.81 102 GLY A O 1
ATOM 808 N N . PHE A 1 103 ? 1.487 7.175 -3.273 1.00 94.88 103 PHE A N 1
ATOM 809 C CA . PHE A 1 103 ? 1.399 7.246 -1.813 1.00 94.88 103 PHE A CA 1
ATOM 810 C C . PHE A 1 103 ? 2.743 6.931 -1.169 1.00 94.88 103 PHE A C 1
ATOM 812 O O . PHE A 1 103 ? 3.351 5.915 -1.488 1.00 94.88 103 PHE A O 1
ATOM 819 N N . PHE A 1 104 ? 3.195 7.774 -0.243 1.00 95.56 104 PHE A N 1
ATOM 820 C CA . PHE A 1 104 ? 4.478 7.598 0.434 1.00 95.56 104 PHE A CA 1
ATOM 821 C C . PHE A 1 104 ? 4.482 6.358 1.339 1.00 95.56 104 PHE A C 1
ATOM 823 O O . PHE A 1 104 ? 3.549 6.145 2.110 1.00 95.56 104 PHE A O 1
ATOM 830 N N . VAL A 1 105 ? 5.558 5.575 1.283 1.00 96.25 105 VAL A N 1
ATOM 831 C CA . VAL A 1 105 ? 5.772 4.368 2.089 1.00 96.25 105 VAL A CA 1
ATOM 832 C C . VAL A 1 105 ? 7.102 4.489 2.818 1.00 96.25 105 VAL A C 1
ATOM 834 O O . VAL A 1 105 ? 8.162 4.521 2.188 1.00 96.25 105 VAL A O 1
ATOM 837 N N . TYR A 1 106 ? 7.072 4.489 4.149 1.00 95.50 106 TYR A N 1
ATOM 838 C CA . TYR A 1 106 ? 8.291 4.348 4.945 1.00 95.50 106 TYR A CA 1
ATOM 839 C C . TYR A 1 106 ? 8.931 2.972 4.733 1.00 95.50 106 TYR A C 1
ATOM 841 O O . TYR A 1 106 ? 8.249 1.967 4.532 1.00 95.50 106 TYR A 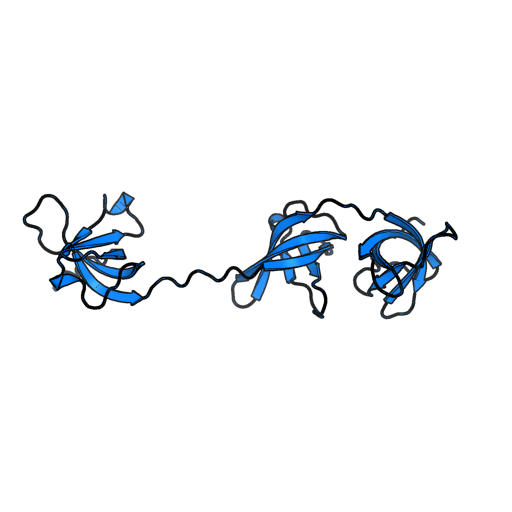O 1
ATOM 849 N N . GLY A 1 107 ? 10.259 2.899 4.792 1.00 94.38 107 GLY A N 1
ATOM 850 C CA . GLY A 1 107 ? 10.996 1.679 4.469 1.00 94.38 107 GLY A CA 1
ATOM 851 C C . GLY A 1 107 ? 10.701 0.488 5.383 1.00 94.38 107 GLY A C 1
ATOM 852 O O . GLY A 1 107 ? 10.753 -0.648 4.918 1.00 94.38 107 GLY A O 1
ATOM 853 N N . ASP A 1 108 ? 10.315 0.716 6.641 1.00 95.00 108 ASP A N 1
ATOM 854 C CA . ASP A 1 108 ? 9.839 -0.333 7.556 1.00 95.00 108 ASP A CA 1
ATOM 855 C C . ASP A 1 108 ? 8.405 -0.803 7.234 1.00 95.00 108 ASP A C 1
ATOM 857 O O . ASP A 1 108 ? 7.997 -1.885 7.649 1.00 95.00 108 ASP A O 1
ATOM 861 N N . LYS A 1 109 ? 7.646 -0.022 6.456 1.00 96.56 109 LYS A N 1
ATOM 862 C CA . LYS A 1 109 ? 6.272 -0.317 6.018 1.00 96.56 109 LYS A CA 1
ATOM 863 C C . LYS A 1 109 ? 6.179 -0.887 4.604 1.00 96.56 109 LYS A C 1
ATOM 865 O O . LYS A 1 109 ? 5.076 -1.163 4.140 1.00 96.56 109 LYS A O 1
ATOM 870 N N . ARG A 1 110 ? 7.307 -1.106 3.915 1.00 95.88 110 ARG A N 1
ATOM 871 C CA . ARG A 1 110 ? 7.317 -1.670 2.549 1.00 95.88 110 ARG A CA 1
ATOM 872 C C . ARG A 1 110 ? 7.074 -3.179 2.490 1.00 95.88 110 ARG A C 1
ATOM 874 O O . ARG A 1 110 ? 6.938 -3.718 1.401 1.00 95.88 110 ARG A O 1
ATOM 881 N N . ASN A 1 111 ? 7.068 -3.868 3.635 1.00 94.94 111 ASN A N 1
ATOM 882 C CA . ASN A 1 111 ? 6.830 -5.314 3.726 1.00 94.94 111 ASN A CA 1
ATOM 883 C C . ASN A 1 111 ? 7.689 -6.139 2.741 1.00 94.94 111 ASN A C 1
ATOM 885 O O . ASN A 1 111 ? 7.203 -7.006 2.021 1.00 94.94 111 ASN A O 1
ATOM 889 N N . GLY A 1 112 ? 8.978 -5.797 2.648 1.00 91.75 112 GLY A N 1
ATOM 890 C CA . GLY A 1 112 ? 9.927 -6.470 1.758 1.00 91.75 112 GLY A CA 1
ATOM 891 C C . GLY A 1 112 ? 9.790 -6.153 0.264 1.00 91.75 112 GLY A C 1
ATOM 892 O O . GLY A 1 112 ? 10.631 -6.637 -0.493 1.00 91.75 112 GLY A O 1
ATOM 893 N N . ALA A 1 113 ? 8.824 -5.323 -0.153 1.00 93.19 113 ALA A N 1
ATOM 894 C CA . ALA A 1 113 ? 8.634 -4.936 -1.550 1.00 93.19 113 ALA A CA 1
ATOM 895 C C . ALA A 1 113 ? 9.934 -4.409 -2.165 1.00 93.19 113 ALA A C 1
ATOM 897 O O . ALA A 1 113 ? 10.623 -3.555 -1.587 1.00 93.19 113 ALA A O 1
ATOM 898 N N . LYS A 1 114 ? 10.280 -4.966 -3.320 1.00 90.38 114 LYS A N 1
ATOM 899 C CA . LYS A 1 114 ? 11.375 -4.527 -4.175 1.00 90.38 114 LYS A CA 1
ATOM 900 C C . LYS A 1 114 ? 10.842 -3.543 -5.204 1.00 90.38 114 LYS A C 1
ATOM 902 O O . LYS A 1 114 ? 9.641 -3.470 -5.455 1.00 90.38 114 LYS A O 1
ATOM 907 N N . ASP A 1 115 ? 11.757 -2.777 -5.778 1.00 89.12 115 ASP A N 1
ATOM 908 C CA . ASP A 1 115 ? 11.414 -1.815 -6.814 1.00 89.12 115 ASP A CA 1
ATOM 909 C C . ASP A 1 115 ? 10.717 -2.509 -7.996 1.00 89.12 115 ASP A C 1
ATOM 911 O O . ASP A 1 115 ? 11.144 -3.575 -8.451 1.00 89.12 115 ASP A O 1
ATOM 915 N N . GLY A 1 116 ? 9.593 -1.946 -8.430 1.00 85.25 116 GLY A N 1
ATOM 916 C CA . GLY A 1 116 ? 8.736 -2.516 -9.463 1.00 85.25 116 GLY A CA 1
ATOM 917 C C . GLY A 1 116 ? 7.777 -3.615 -9.004 1.00 85.25 116 GLY A C 1
ATOM 918 O O . GLY A 1 116 ? 7.034 -4.139 -9.833 1.00 85.25 116 GLY A O 1
ATOM 919 N N . ASP A 1 117 ? 7.757 -4.001 -7.726 1.00 89.94 117 ASP A N 1
ATOM 920 C CA . ASP A 1 117 ? 6.792 -4.995 -7.254 1.00 89.94 117 ASP A CA 1
ATOM 921 C C . ASP A 1 117 ? 5.365 -4.447 -7.295 1.00 89.94 117 ASP A C 1
ATOM 923 O O . ASP A 1 117 ? 5.079 -3.350 -6.810 1.00 89.94 117 ASP A O 1
ATOM 927 N N . LYS A 1 118 ? 4.434 -5.256 -7.812 1.00 90.62 118 LYS A N 1
ATOM 928 C CA . LYS A 1 118 ? 3.012 -4.989 -7.616 1.00 90.62 118 LYS A CA 1
ATOM 929 C C . LYS A 1 118 ? 2.672 -5.261 -6.156 1.00 90.62 118 LYS A C 1
ATOM 931 O O . LYS A 1 118 ? 2.990 -6.326 -5.621 1.00 90.62 118 LYS A O 1
ATOM 936 N N . VAL A 1 119 ? 1.980 -4.327 -5.517 1.00 94.69 119 VAL A N 1
ATOM 937 C CA . VAL A 1 119 ? 1.612 -4.423 -4.103 1.00 94.69 119 VAL A CA 1
ATOM 938 C C . VAL A 1 119 ? 0.166 -4.013 -3.851 1.00 94.69 119 VAL A C 1
ATOM 940 O O . VAL A 1 119 ? -0.435 -3.271 -4.627 1.00 94.69 119 VAL A O 1
ATOM 943 N N . LYS A 1 120 ? -0.380 -4.486 -2.730 1.00 96.31 120 LYS A N 1
ATOM 944 C CA . LYS A 1 120 ? -1.574 -3.930 -2.090 1.00 96.31 120 LYS A CA 1
ATOM 945 C C . LYS A 1 120 ? -1.136 -3.201 -0.826 1.00 96.31 120 LYS A C 1
ATOM 947 O O . LYS A 1 120 ? -0.419 -3.782 -0.004 1.00 96.31 120 LYS A O 1
ATOM 952 N N . ALA A 1 121 ? -1.581 -1.963 -0.655 1.00 96.75 121 ALA A N 1
ATOM 953 C CA . ALA A 1 121 ? -1.250 -1.138 0.498 1.00 96.75 121 ALA A CA 1
ATOM 954 C C . ALA A 1 121 ? -2.505 -0.576 1.166 1.00 96.75 121 ALA A C 1
ATOM 956 O O . ALA A 1 121 ? -3.481 -0.251 0.494 1.00 96.75 121 ALA A O 1
ATOM 957 N N . GLN A 1 122 ? -2.471 -0.482 2.490 1.00 95.38 122 GLN A N 1
ATOM 958 C CA . GLN A 1 122 ? -3.443 0.255 3.285 1.00 95.38 122 GLN A CA 1
ATOM 959 C C . GLN A 1 122 ? -3.042 1.729 3.310 1.00 95.38 122 GLN A C 1
ATOM 961 O O . GLN A 1 122 ? -1.888 2.037 3.605 1.00 95.38 122 GLN A O 1
ATOM 966 N N . ILE A 1 123 ? -3.987 2.625 3.047 1.00 93.88 123 ILE A N 1
ATOM 967 C CA . ILE A 1 123 ? -3.815 4.064 3.212 1.00 93.88 123 ILE A CA 1
ATOM 968 C C . ILE A 1 123 ? -4.161 4.432 4.649 1.00 93.88 123 ILE A C 1
ATOM 970 O O . ILE A 1 123 ? -5.213 4.065 5.175 1.00 93.88 123 ILE A O 1
ATOM 974 N N . ILE A 1 124 ? -3.250 5.155 5.285 1.00 89.69 124 ILE A N 1
ATOM 975 C CA . ILE A 1 124 ? -3.420 5.696 6.627 1.00 89.69 124 ILE A CA 1
ATOM 976 C C . ILE A 1 124 ? -3.249 7.210 6.585 1.00 89.69 124 ILE A C 1
ATOM 978 O O . ILE A 1 124 ? -2.462 7.739 5.800 1.00 89.69 124 ILE A O 1
ATOM 982 N N . GLU A 1 125 ? -3.986 7.916 7.434 1.00 83.69 125 GLU A N 1
ATOM 983 C CA . GLU A 1 125 ? -3.804 9.350 7.620 1.00 83.69 125 GLU A CA 1
ATOM 984 C C . GLU A 1 125 ? -3.046 9.601 8.922 1.00 83.69 125 GLU A C 1
ATOM 986 O O . GLU A 1 125 ? -3.509 9.253 10.009 1.00 83.69 125 GLU A O 1
ATOM 991 N N . PHE A 1 126 ? -1.871 10.218 8.818 1.00 75.38 126 PHE A N 1
ATOM 992 C CA . PHE A 1 126 ? -1.063 10.608 9.965 1.00 75.38 126 PHE A CA 1
ATOM 993 C C . PHE A 1 126 ? -0.751 12.101 9.890 1.00 75.38 126 PHE A C 1
ATOM 995 O O . PHE A 1 126 ? -0.144 12.584 8.936 1.00 75.38 126 PHE A O 1
ATOM 1002 N N . LYS A 1 127 ? -1.198 12.860 10.901 1.00 79.44 127 LYS A N 1
ATOM 1003 C CA . LYS A 1 127 ? -1.015 14.324 10.981 1.00 79.44 127 LYS A CA 1
ATOM 1004 C C . LYS A 1 127 ? -1.434 15.066 9.693 1.00 79.44 127 LYS A C 1
ATOM 1006 O O . LYS A 1 127 ? -0.745 15.986 9.256 1.00 79.44 127 LYS A O 1
ATOM 1011 N N . GLY A 1 128 ? -2.547 14.653 9.082 1.00 78.69 128 GLY A N 1
ATOM 1012 C CA . GLY A 1 128 ? -3.089 15.265 7.862 1.00 78.69 128 GLY A CA 1
ATOM 1013 C C . GLY A 1 128 ? -2.375 14.873 6.563 1.00 78.69 128 GLY A C 1
ATOM 1014 O O . GLY A 1 128 ? -2.626 15.478 5.523 1.00 78.69 128 GLY A O 1
ATOM 1015 N N . LYS A 1 129 ? -1.463 13.891 6.598 1.00 82.44 129 LYS A N 1
ATOM 1016 C CA . LYS A 1 129 ? -0.806 13.336 5.408 1.00 82.44 129 LYS A CA 1
ATOM 1017 C C . LYS A 1 129 ? -1.270 11.905 5.176 1.00 82.44 129 LYS A C 1
ATOM 1019 O O . LYS A 1 129 ? -1.320 11.116 6.117 1.00 82.44 129 LYS A O 1
ATOM 1024 N N . LYS A 1 130 ? -1.579 11.575 3.919 1.00 89.12 130 LYS A N 1
ATOM 1025 C CA . LYS A 1 130 ? -1.847 10.197 3.499 1.00 89.12 130 LYS A CA 1
ATOM 1026 C C . LYS A 1 130 ? -0.526 9.462 3.268 1.00 89.12 130 LYS A C 1
ATOM 1028 O O . LYS A 1 130 ? 0.278 9.875 2.434 1.00 89.12 130 LYS A O 1
ATOM 1033 N N . GLU A 1 131 ? -0.334 8.372 3.993 1.00 92.62 131 GLU A N 1
ATOM 1034 C CA . GLU A 1 131 ? 0.793 7.444 3.884 1.00 92.62 131 GLU A CA 1
ATOM 1035 C C . GLU A 1 131 ? 0.264 6.042 3.566 1.00 92.62 131 GLU A C 1
ATOM 1037 O O . GLU A 1 131 ? -0.930 5.769 3.703 1.00 92.62 131 GLU A O 1
ATOM 1042 N N . ALA A 1 132 ? 1.144 5.145 3.135 1.00 95.81 132 ALA A N 1
ATOM 1043 C CA . ALA A 1 132 ? 0.799 3.784 2.766 1.00 95.81 132 ALA A CA 1
ATOM 1044 C C . ALA A 1 132 ? 1.609 2.752 3.564 1.00 95.81 132 ALA A C 1
ATOM 1046 O O . ALA A 1 132 ? 2.826 2.863 3.728 1.00 95.81 132 ALA A O 1
ATOM 1047 N N . ILE A 1 133 ? 0.920 1.703 4.017 1.00 96.19 133 ILE A N 1
ATOM 1048 C CA . ILE A 1 133 ? 1.514 0.500 4.605 1.00 96.19 133 ILE A CA 1
ATOM 1049 C C . ILE A 1 133 ? 1.290 -0.655 3.637 1.00 96.19 133 ILE A C 1
ATOM 1051 O O . ILE A 1 133 ? 0.149 -1.014 3.350 1.00 96.19 133 ILE A O 1
ATOM 1055 N N . VAL A 1 134 ? 2.362 -1.270 3.139 1.00 96.81 134 VAL A N 1
ATOM 1056 C CA . VAL A 1 134 ? 2.249 -2.427 2.245 1.00 96.81 134 VAL A CA 1
ATOM 1057 C C . VAL A 1 134 ? 1.754 -3.629 3.042 1.00 96.81 134 VAL A C 1
ATOM 1059 O O . VAL A 1 134 ? 2.428 -4.114 3.946 1.00 96.81 134 VAL A O 1
ATOM 1062 N N . VAL A 1 135 ? 0.584 -4.148 2.676 1.00 96.75 135 VAL A N 1
ATOM 1063 C CA . VAL A 1 135 ? -0.021 -5.321 3.328 1.00 96.75 135 VAL A CA 1
ATOM 1064 C C . VAL A 1 135 ? 0.210 -6.606 2.541 1.00 96.75 135 VAL A C 1
ATOM 1066 O O . VAL A 1 135 ? 0.152 -7.693 3.109 1.00 96.75 135 VAL A O 1
ATOM 1069 N N . LYS A 1 136 ? 0.497 -6.506 1.238 1.00 94.94 136 LYS A N 1
ATOM 1070 C CA . LYS A 1 136 ? 0.775 -7.664 0.385 1.00 94.94 136 LYS A CA 1
ATOM 1071 C C . LYS A 1 136 ? 1.685 -7.292 -0.778 1.00 94.94 136 LYS A C 1
ATOM 1073 O O . LYS A 1 136 ? 1.418 -6.314 -1.471 1.00 94.94 136 LYS A O 1
ATOM 1078 N N . VAL A 1 137 ? 2.696 -8.120 -1.022 1.00 93.50 137 VAL A N 1
ATOM 1079 C CA . VAL A 1 137 ? 3.514 -8.100 -2.241 1.00 93.50 137 VAL A CA 1
ATOM 1080 C C . VAL A 1 137 ? 3.031 -9.229 -3.147 1.00 93.50 137 VAL A C 1
ATOM 1082 O O . VAL A 1 137 ? 2.850 -10.359 -2.688 1.00 93.50 137 VAL A O 1
ATOM 1085 N N . PHE A 1 138 ? 2.758 -8.927 -4.413 1.00 88.12 138 PHE A N 1
ATOM 1086 C CA . PHE A 1 138 ? 2.378 -9.931 -5.402 1.00 88.12 138 PHE A CA 1
ATOM 1087 C C . PHE A 1 138 ? 3.635 -10.474 -6.091 1.00 88.12 138 PHE A C 1
ATOM 1089 O O . PHE A 1 138 ? 4.544 -9.717 -6.418 1.00 88.12 138 PHE A O 1
ATOM 1096 N N . SER A 1 139 ? 3.694 -11.791 -6.301 1.00 68.44 139 SER A N 1
ATOM 1097 C CA . SER A 1 139 ? 4.829 -12.443 -6.956 1.00 68.44 139 SER A CA 1
ATOM 1098 C C . SER A 1 139 ? 4.957 -12.016 -8.418 1.00 68.44 139 SER A C 1
ATOM 1100 O O . SER A 1 139 ? 3.969 -11.983 -9.157 1.00 68.44 139 SER A O 1
ATOM 1102 N N . ASP A 1 140 ? 6.193 -11.744 -8.820 1.00 65.56 140 ASP A N 1
ATOM 1103 C CA . ASP A 1 140 ? 6.578 -11.294 -10.152 1.00 65.56 140 ASP A CA 1
ATOM 1104 C C . ASP A 1 140 ? 6.336 -12.391 -11.203 1.00 65.56 140 ASP A C 1
ATOM 1106 O O . ASP A 1 140 ? 6.962 -13.447 -11.158 1.00 65.56 140 ASP A O 1
ATOM 1110 N N . THR A 1 141 ? 5.387 -12.176 -12.118 1.00 58.47 141 THR A N 1
ATOM 1111 C CA . THR A 1 141 ? 5.021 -13.162 -13.160 1.00 58.47 141 THR A CA 1
ATOM 1112 C C . THR A 1 141 ? 5.268 -12.665 -14.580 1.00 58.47 141 THR A C 1
ATOM 1114 O O . THR A 1 141 ? 5.151 -13.449 -15.517 1.00 58.47 141 THR A O 1
ATOM 1117 N N . LEU A 1 142 ? 5.610 -11.384 -14.759 1.00 75.19 142 LEU A N 1
ATOM 1118 C CA . LEU A 1 142 ? 5.749 -10.778 -16.087 1.00 75.19 142 LEU A CA 1
ATOM 1119 C C . LEU A 1 142 ? 7.204 -10.738 -16.579 1.00 75.19 142 LEU A C 1
ATOM 1121 O O . LEU A 1 142 ? 7.421 -10.680 -17.788 1.00 75.19 142 LEU A O 1
ATOM 1125 N N . GLY A 1 143 ? 8.179 -10.835 -15.670 1.00 85.50 143 GLY A N 1
ATOM 1126 C CA . GLY A 1 143 ? 9.601 -10.938 -15.998 1.00 85.50 143 GLY A CA 1
ATOM 1127 C C . GLY A 1 143 ? 10.275 -9.604 -16.339 1.00 85.50 143 GLY A C 1
ATOM 1128 O O . GLY A 1 143 ? 9.672 -8.528 -16.274 1.00 85.50 143 GLY A O 1
ATOM 1129 N N . THR A 1 144 ? 11.559 -9.687 -16.690 1.00 89.94 144 THR A N 1
ATOM 1130 C CA . THR A 1 144 ? 12.394 -8.551 -17.102 1.00 89.94 144 THR A CA 1
ATOM 1131 C C . THR A 1 144 ? 12.757 -8.635 -18.585 1.00 89.94 144 THR A C 1
ATOM 1133 O O . THR A 1 144 ? 12.681 -9.692 -19.210 1.00 89.94 144 THR A O 1
ATOM 1136 N N . VAL A 1 145 ? 13.128 -7.494 -19.1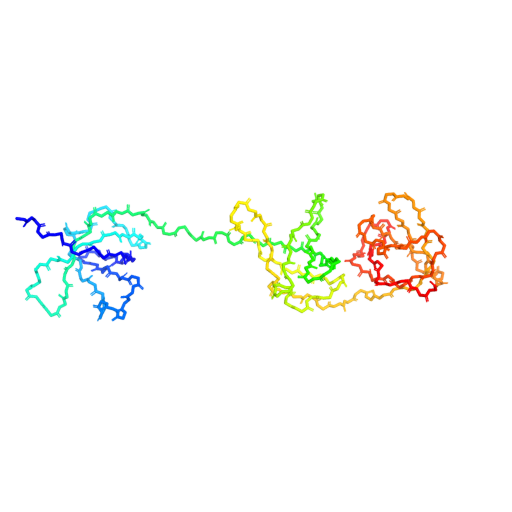60 1.00 91.81 145 VAL A N 1
ATOM 1137 C CA . VAL A 1 145 ? 13.646 -7.355 -20.520 1.00 91.81 145 VAL A CA 1
ATOM 1138 C C . VAL A 1 145 ? 14.922 -6.524 -20.490 1.00 91.81 145 VAL A C 1
ATOM 1140 O O . VAL A 1 145 ? 15.016 -5.557 -19.736 1.00 91.81 145 VAL A O 1
ATOM 1143 N N . ILE A 1 146 ? 15.891 -6.897 -21.320 1.00 94.00 146 ILE A N 1
ATOM 1144 C CA . ILE A 1 146 ? 17.090 -6.100 -21.578 1.00 94.00 146 ILE A CA 1
ATOM 1145 C C . ILE A 1 146 ? 16.927 -5.427 -22.939 1.00 94.00 146 ILE A C 1
ATOM 1147 O O . ILE A 1 146 ? 16.437 -6.046 -23.890 1.00 94.00 146 ILE A O 1
ATOM 1151 N N . GLY A 1 147 ? 17.300 -4.156 -23.022 1.00 94.88 147 GLY A N 1
ATOM 1152 C CA . GLY A 1 147 ? 17.257 -3.418 -24.273 1.00 94.88 147 GLY A CA 1
ATOM 1153 C C . GLY A 1 147 ? 17.784 -2.000 -24.148 1.00 94.88 147 GLY A C 1
ATOM 1154 O O . GLY A 1 147 ? 18.117 -1.529 -23.058 1.00 94.88 147 GLY A O 1
ATOM 1155 N N . ARG A 1 148 ? 17.820 -1.304 -25.283 1.00 96.56 148 ARG A N 1
ATOM 1156 C CA . ARG A 1 148 ? 18.298 0.076 -25.358 1.00 96.56 148 ARG A CA 1
ATOM 1157 C C . ARG A 1 148 ? 17.196 1.051 -24.958 1.00 96.56 148 ARG A C 1
ATOM 1159 O O . ARG A 1 148 ? 16.095 1.006 -25.514 1.00 96.56 148 ARG A O 1
ATOM 1166 N N . PHE A 1 149 ? 17.488 1.942 -24.017 1.00 97.19 149 PHE A N 1
ATOM 1167 C CA . PHE A 1 149 ? 16.576 3.000 -23.615 1.00 97.19 149 PHE A CA 1
ATOM 1168 C C . PHE A 1 149 ? 16.576 4.132 -24.645 1.00 97.19 149 PHE A C 1
ATOM 1170 O O . PHE A 1 149 ? 17.622 4.619 -25.065 1.00 97.19 149 PHE A O 1
ATOM 1177 N N . LYS A 1 150 ? 15.383 4.544 -25.064 1.00 96.81 150 LYS A N 1
ATOM 1178 C CA . LYS A 1 150 ? 15.143 5.681 -25.946 1.00 96.81 150 LYS A CA 1
ATOM 1179 C C . LYS A 1 150 ? 14.353 6.733 -25.190 1.00 96.81 150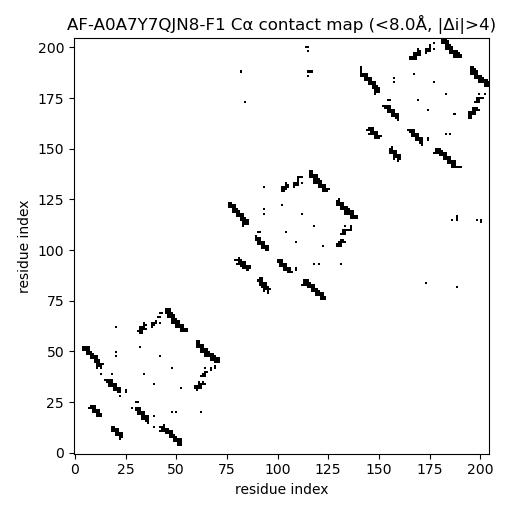 LYS A C 1
ATOM 1181 O O . LYS A 1 150 ? 13.185 6.509 -24.847 1.00 96.81 150 LYS A O 1
ATOM 1186 N N . ASP A 1 151 ? 14.975 7.876 -24.944 1.00 96.06 151 ASP A N 1
ATOM 1187 C CA . ASP A 1 151 ? 14.363 8.944 -24.174 1.00 96.06 151 ASP A CA 1
ATOM 1188 C C . ASP A 1 151 ? 13.382 9.767 -25.021 1.00 96.06 151 ASP A C 1
ATOM 1190 O O . ASP A 1 151 ? 13.520 9.968 -26.227 1.00 96.06 151 ASP A O 1
ATOM 1194 N N . SER A 1 152 ? 12.323 10.244 -24.381 1.00 94.44 152 SER A N 1
ATOM 1195 C CA . SER A 1 152 ? 11.352 11.177 -24.954 1.00 94.44 152 SER A CA 1
ATOM 1196 C C . SER A 1 152 ? 10.981 12.258 -23.937 1.00 94.44 152 SER A C 1
ATOM 1198 O O . SER A 1 152 ? 9.845 12.741 -23.909 1.00 94.44 152 SER A O 1
ATOM 1200 N N . ASN A 1 153 ? 11.942 12.644 -23.085 1.00 88.06 153 ASN A N 1
ATOM 1201 C CA . ASN A 1 153 ? 11.851 13.673 -22.049 1.00 88.06 153 ASN A CA 1
ATOM 1202 C C . ASN A 1 153 ? 10.852 13.341 -20.917 1.00 88.06 153 ASN A C 1
ATOM 1204 O O . ASN A 1 153 ? 11.251 13.029 -19.796 1.00 88.06 153 ASN A O 1
ATOM 1208 N N . LYS A 1 154 ? 9.542 13.295 -21.193 1.00 90.75 154 LYS A N 1
ATOM 1209 C CA . LYS A 1 154 ? 8.504 12.982 -20.181 1.00 90.75 154 LYS A CA 1
ATOM 1210 C C . LYS A 1 154 ? 8.324 11.486 -19.910 1.00 90.75 154 LYS A C 1
ATOM 1212 O O . LYS A 1 154 ? 7.791 11.098 -18.876 1.00 90.75 154 LYS A O 1
ATOM 1217 N N . PHE A 1 155 ? 8.746 10.654 -20.847 1.00 93.50 155 PHE A N 1
ATOM 1218 C CA . PHE A 1 155 ? 8.706 9.193 -20.804 1.00 93.50 155 PHE A CA 1
ATOM 1219 C C . PHE A 1 155 ? 9.833 8.665 -21.696 1.00 93.50 155 PHE A C 1
ATOM 1221 O O . PHE A 1 155 ? 10.599 9.466 -22.233 1.00 93.50 155 PHE A O 1
ATOM 1228 N N . GLY A 1 156 ? 9.949 7.354 -21.842 1.00 95.06 156 GLY A N 1
ATOM 1229 C CA . GLY A 1 156 ? 10.811 6.735 -22.841 1.00 95.06 156 GLY A CA 1
ATOM 1230 C C . GLY A 1 156 ? 10.347 5.327 -23.182 1.00 95.06 156 GLY A C 1
ATOM 1231 O O . GLY A 1 156 ? 9.292 4.882 -22.722 1.00 95.06 156 GLY A O 1
ATOM 1232 N N . PHE A 1 157 ? 11.138 4.633 -23.988 1.00 95.62 157 PHE A N 1
ATOM 1233 C CA . PHE A 1 157 ? 10.902 3.243 -24.360 1.00 95.62 157 PHE A CA 1
ATOM 1234 C C . PHE A 1 157 ? 12.170 2.423 -24.183 1.00 95.62 157 PHE A C 1
ATOM 1236 O O . PHE A 1 157 ? 13.247 2.887 -24.530 1.00 95.62 157 PHE A O 1
ATOM 1243 N N . VAL A 1 158 ? 12.044 1.194 -23.695 1.00 95.75 158 VAL A N 1
ATOM 1244 C CA . VAL A 1 158 ? 13.096 0.184 -23.831 1.00 95.75 158 VAL A CA 1
ATOM 1245 C C . VAL A 1 158 ? 12.795 -0.617 -25.081 1.00 95.75 158 VAL A C 1
ATOM 1247 O O . VAL A 1 158 ? 11.739 -1.250 -25.166 1.00 95.75 158 VAL A O 1
ATOM 1250 N N . ILE A 1 159 ? 13.716 -0.555 -26.037 1.00 94.12 159 ILE A N 1
ATOM 1251 C CA . ILE A 1 159 ? 13.681 -1.317 -27.282 1.00 94.12 159 ILE A CA 1
ATOM 1252 C C . ILE A 1 159 ? 14.417 -2.635 -27.010 1.00 94.12 159 ILE A C 1
ATOM 1254 O O . ILE A 1 159 ? 15.637 -2.600 -26.834 1.00 94.12 159 ILE A O 1
ATOM 1258 N N . PRO A 1 160 ? 13.712 -3.777 -26.911 1.00 91.75 160 PRO A N 1
ATOM 1259 C CA . PRO A 1 160 ? 14.332 -5.060 -26.600 1.00 91.75 160 PRO A CA 1
ATOM 1260 C C . PRO A 1 160 ? 15.308 -5.489 -27.695 1.00 91.75 160 PRO A C 1
ATOM 1262 O O . PRO A 1 160 ? 15.011 -5.330 -28.879 1.00 91.75 160 PRO A O 1
ATOM 1265 N N . ASP A 1 161 ? 16.416 -6.123 -27.314 1.00 83.25 161 ASP A N 1
ATOM 1266 C CA . ASP A 1 161 ? 17.353 -6.697 -28.294 1.00 83.25 161 ASP A CA 1
ATOM 1267 C C . ASP A 1 161 ? 16.715 -7.859 -29.086 1.00 83.25 161 ASP A C 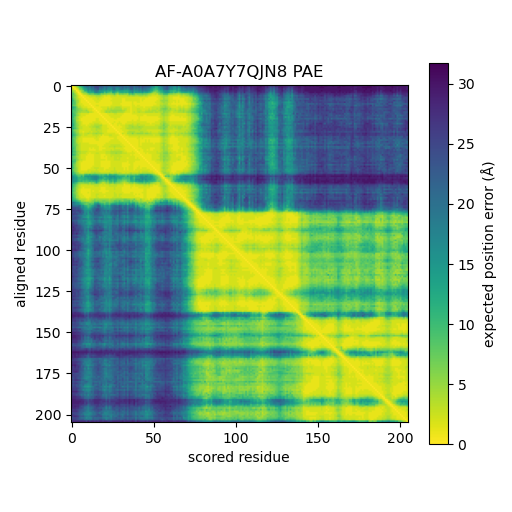1
ATOM 1269 O O . ASP A 1 161 ? 17.037 -8.107 -30.250 1.00 83.25 161 ASP A O 1
ATOM 1273 N N . GLU A 1 162 ? 15.759 -8.567 -28.476 1.00 77.19 162 GLU A N 1
ATOM 1274 C CA . GLU A 1 162 ? 14.978 -9.605 -29.144 1.00 77.19 162 GLU A CA 1
ATOM 1275 C C . GLU A 1 162 ? 13.842 -9.007 -29.988 1.00 77.19 162 GLU A C 1
ATOM 1277 O O . GLU A 1 162 ? 12.838 -8.517 -29.470 1.00 77.19 162 GLU A O 1
ATOM 1282 N N . THR A 1 163 ? 13.938 -9.163 -31.309 1.00 63.81 163 THR A N 1
ATOM 1283 C CA . THR A 1 163 ? 13.019 -8.582 -32.311 1.00 63.81 163 THR A CA 1
ATOM 1284 C C . THR A 1 163 ? 11.552 -9.017 -32.213 1.00 63.81 163 THR A C 1
ATOM 1286 O O . THR A 1 163 ? 10.689 -8.407 -32.841 1.00 63.81 163 THR A O 1
ATOM 1289 N N . LYS A 1 164 ? 11.237 -10.071 -31.451 1.00 69.88 164 LYS A N 1
ATOM 1290 C CA . LYS A 1 164 ? 9.861 -10.572 -31.264 1.00 69.88 164 LYS A CA 1
ATOM 1291 C C . LYS A 1 164 ? 9.079 -9.821 -30.184 1.00 69.88 164 LYS A C 1
ATOM 1293 O O . LYS A 1 164 ? 7.884 -10.060 -30.025 1.00 69.88 164 LYS A O 1
ATOM 1298 N N . ASN A 1 165 ? 9.744 -8.953 -29.431 1.00 73.12 165 ASN A N 1
ATOM 1299 C CA . ASN A 1 165 ? 9.174 -8.274 -28.282 1.00 73.12 165 ASN A CA 1
ATOM 1300 C C . ASN A 1 165 ? 8.802 -6.828 -28.634 1.00 73.12 165 ASN A C 1
ATOM 1302 O O . ASN A 1 165 ? 9.626 -6.078 -29.141 1.00 73.12 165 ASN A O 1
ATOM 1306 N N . ASN A 1 166 ? 7.571 -6.420 -28.311 1.00 83.50 166 ASN A N 1
ATOM 1307 C CA . ASN A 1 166 ? 7.165 -5.017 -28.427 1.00 83.50 166 ASN A CA 1
ATOM 1308 C C . ASN A 1 166 ? 7.959 -4.141 -27.450 1.00 83.50 166 ASN A C 1
ATOM 1310 O O . ASN A 1 166 ? 8.262 -4.583 -26.332 1.00 83.50 166 ASN A O 1
ATOM 1314 N N . ASP A 1 167 ? 8.180 -2.885 -27.834 1.00 91.44 167 ASP A N 1
ATOM 1315 C CA . ASP A 1 167 ? 8.767 -1.854 -26.981 1.00 91.44 167 ASP A CA 1
ATOM 1316 C C . ASP A 1 167 ? 8.068 -1.780 -25.617 1.00 91.44 167 ASP A C 1
ATOM 1318 O O . ASP A 1 167 ? 6.846 -1.956 -25.486 1.00 91.44 167 ASP A O 1
ATOM 1322 N N . VAL A 1 168 ? 8.861 -1.503 -24.585 1.00 93.06 168 VAL A N 1
ATOM 1323 C CA . VAL A 1 168 ? 8.361 -1.311 -23.225 1.00 93.06 168 VAL A CA 1
ATOM 1324 C C . VAL A 1 168 ? 8.342 0.174 -22.915 1.00 93.06 168 VAL A C 1
ATOM 1326 O O . VAL A 1 168 ? 9.384 0.812 -22.829 1.00 93.06 168 VAL A O 1
ATOM 1329 N N . PHE A 1 169 ? 7.149 0.730 -22.749 1.00 93.94 169 PHE A N 1
ATOM 1330 C CA . PHE A 1 169 ? 6.947 2.101 -22.305 1.00 93.94 169 PHE A CA 1
ATOM 1331 C C . PHE A 1 169 ? 7.430 2.275 -20.862 1.00 93.94 169 PHE A C 1
ATOM 1333 O O . PHE A 1 169 ? 7.026 1.523 -19.974 1.00 93.94 169 PHE A O 1
ATOM 1340 N N . ILE A 1 170 ? 8.253 3.295 -20.631 1.00 93.69 170 ILE A N 1
ATOM 1341 C CA . ILE A 1 170 ? 8.778 3.669 -19.318 1.00 93.69 170 ILE A CA 1
ATOM 1342 C C . ILE A 1 170 ? 8.266 5.073 -18.963 1.00 93.69 170 ILE A C 1
ATOM 1344 O O . ILE A 1 170 ? 8.683 6.059 -19.587 1.00 93.69 170 ILE A O 1
ATOM 1348 N N . PRO A 1 171 ? 7.376 5.207 -17.962 1.00 91.19 171 PRO A N 1
ATOM 1349 C CA . PRO A 1 171 ? 6.976 6.507 -17.434 1.00 91.19 171 PRO A CA 1
ATOM 1350 C C . PRO A 1 171 ? 8.178 7.319 -16.933 1.00 91.19 171 PRO A C 1
ATOM 1352 O O . PRO A 1 171 ? 9.150 6.759 -16.432 1.00 91.19 171 PRO A O 1
ATOM 1355 N N . GLY A 1 172 ? 8.094 8.653 -16.989 1.00 89.88 172 GLY A N 1
ATOM 1356 C CA . GLY A 1 172 ? 9.177 9.555 -16.566 1.00 89.88 172 GLY A CA 1
ATOM 1357 C C . GLY A 1 172 ? 9.752 9.274 -15.179 1.00 89.88 172 GLY A C 1
ATOM 1358 O O . GLY A 1 172 ? 10.966 9.260 -15.006 1.00 89.88 172 GLY A O 1
ATOM 1359 N N . HIS A 1 173 ? 8.887 8.973 -14.212 1.00 85.94 173 HIS A N 1
ATOM 1360 C CA . HIS A 1 173 ? 9.272 8.688 -12.827 1.00 85.94 173 HIS A CA 1
ATOM 1361 C C . HIS A 1 173 ? 9.888 7.289 -12.624 1.00 85.94 173 HIS A C 1
ATOM 1363 O O . HIS A 1 173 ? 10.313 6.972 -11.521 1.00 85.94 173 HIS A O 1
ATOM 1369 N N . ARG A 1 174 ? 9.957 6.456 -13.672 1.00 89.94 174 ARG A N 1
ATOM 1370 C CA . ARG A 1 174 ? 10.451 5.066 -13.643 1.00 89.94 174 ARG A CA 1
ATOM 1371 C C . ARG A 1 174 ? 11.674 4.834 -14.530 1.00 89.94 174 ARG A C 1
ATOM 1373 O O . ARG A 1 174 ? 12.018 3.693 -14.832 1.00 89.94 174 ARG A O 1
ATOM 1380 N N . LYS A 1 175 ? 12.325 5.920 -14.958 1.00 91.94 175 LYS A N 1
ATOM 1381 C CA . LYS A 1 175 ? 13.535 5.874 -15.790 1.00 91.94 175 LYS A CA 1
ATOM 1382 C C . LYS A 1 175 ? 14.792 5.483 -15.019 1.00 91.94 175 LYS A C 1
ATOM 1384 O O . LYS A 1 175 ? 15.775 5.102 -15.637 1.00 91.94 175 LYS A O 1
ATOM 1389 N N . ASN A 1 176 ? 14.772 5.620 -13.692 1.00 89.44 176 ASN A N 1
ATOM 1390 C CA . ASN A 1 176 ? 15.915 5.333 -12.823 1.00 89.44 176 ASN A CA 1
ATOM 1391 C C . ASN A 1 176 ? 17.224 6.005 -13.301 1.00 89.44 176 ASN A C 1
ATOM 1393 O O . ASN A 1 176 ? 18.289 5.399 -13.306 1.00 89.44 176 ASN A O 1
ATOM 1397 N N . GLY A 1 177 ? 17.115 7.255 -13.770 1.00 90.00 177 GLY A N 1
ATOM 1398 C CA . GLY A 1 177 ? 18.253 8.050 -14.243 1.00 90.00 177 GLY A CA 1
ATOM 1399 C C . GLY A 1 177 ? 18.818 7.675 -15.618 1.00 90.00 177 GLY A C 1
ATOM 1400 O O . GLY A 1 177 ? 19.798 8.294 -16.019 1.00 90.00 177 GLY A O 1
ATOM 1401 N N . ALA A 1 178 ? 18.224 6.717 -16.339 1.00 94.69 178 ALA A N 1
ATOM 1402 C CA . ALA A 1 178 ? 18.698 6.318 -17.663 1.00 94.69 178 ALA A CA 1
ATOM 1403 C C . ALA A 1 178 ? 18.636 7.472 -18.680 1.00 94.69 178 ALA A C 1
ATOM 1405 O O . ALA A 1 178 ? 17.635 8.195 -18.765 1.00 94.69 178 ALA A O 1
ATOM 1406 N N . ASN A 1 179 ? 19.700 7.602 -19.467 1.00 95.38 179 ASN A N 1
ATOM 1407 C CA . ASN A 1 179 ? 19.850 8.543 -20.569 1.00 95.38 179 ASN A CA 1
ATOM 1408 C C . ASN A 1 179 ? 19.536 7.876 -21.911 1.00 95.38 179 ASN A C 1
ATOM 1410 O O . ASN A 1 179 ? 19.524 6.652 -22.044 1.00 95.38 179 ASN A O 1
ATOM 1414 N N . ASP A 1 180 ? 19.275 8.698 -22.928 1.00 96.75 180 ASP A N 1
ATOM 1415 C CA . ASP A 1 180 ? 19.060 8.196 -24.284 1.00 96.75 180 ASP A CA 1
ATOM 1416 C C . ASP A 1 180 ? 20.262 7.366 -24.757 1.00 96.75 180 ASP A C 1
ATOM 1418 O O . ASP A 1 180 ? 21.396 7.842 -24.766 1.00 96.75 180 ASP A O 1
ATOM 1422 N N . GLY A 1 181 ? 19.996 6.128 -25.167 1.00 95.50 181 GLY A N 1
ATOM 1423 C CA . GLY A 1 181 ? 20.997 5.195 -25.666 1.00 95.50 181 GLY A CA 1
ATOM 1424 C C . GLY A 1 181 ? 21.531 4.190 -24.645 1.00 95.50 181 GLY A C 1
ATOM 1425 O O . GLY A 1 181 ? 22.138 3.221 -25.106 1.00 95.50 181 GLY A O 1
ATOM 1426 N N . ASP A 1 182 ? 21.278 4.362 -23.345 1.00 97.31 182 ASP A N 1
ATOM 1427 C CA . ASP A 1 182 ? 21.750 3.454 -22.288 1.00 97.31 182 ASP A CA 1
ATOM 1428 C C . ASP A 1 182 ? 21.197 2.031 -22.474 1.00 97.31 182 ASP A C 1
ATOM 1430 O O . ASP A 1 182 ? 20.044 1.835 -22.882 1.00 97.31 182 ASP A O 1
ATOM 1434 N N . MET A 1 183 ? 21.996 1.018 -22.142 1.00 96.56 183 MET A N 1
ATOM 1435 C CA . MET A 1 183 ? 21.536 -0.363 -22.035 1.00 96.56 183 MET A CA 1
ATOM 1436 C C . MET A 1 183 ? 20.930 -0.585 -20.650 1.00 96.56 183 MET A C 1
ATOM 1438 O O . MET A 1 183 ? 21.566 -0.335 -19.627 1.00 96.56 183 MET A O 1
ATOM 1442 N N . VAL A 1 184 ? 19.694 -1.081 -20.584 1.00 96.38 184 VAL A N 1
ATOM 1443 C CA . VAL A 1 184 ? 18.962 -1.178 -19.313 1.00 96.38 184 VAL A CA 1
ATOM 1444 C C . VAL A 1 184 ? 18.288 -2.528 -19.120 1.00 96.38 184 VAL A C 1
ATOM 1446 O O . VAL A 1 184 ? 17.853 -3.172 -20.074 1.00 96.38 184 VAL A O 1
ATOM 1449 N N . GLU A 1 185 ? 18.148 -2.936 -17.859 1.00 94.31 185 GLU A N 1
ATOM 1450 C CA . GLU A 1 185 ? 17.226 -3.999 -17.459 1.00 94.31 185 GLU A CA 1
ATOM 1451 C C . GLU A 1 185 ? 15.919 -3.366 -16.972 1.00 94.31 185 GLU A C 1
ATOM 1453 O O . GLU A 1 185 ? 15.902 -2.648 -15.968 1.00 94.31 185 GLU A O 1
ATOM 1458 N N . ALA A 1 186 ? 14.813 -3.653 -17.658 1.00 93.12 186 ALA A N 1
ATOM 1459 C CA . ALA A 1 186 ? 13.487 -3.173 -17.294 1.00 93.12 186 ALA A CA 1
ATOM 1460 C C . ALA A 1 186 ? 12.565 -4.316 -16.861 1.00 93.12 186 ALA A C 1
ATOM 1462 O O . ALA A 1 186 ? 12.454 -5.339 -17.532 1.00 93.12 186 ALA A O 1
ATOM 1463 N N . LYS A 1 187 ? 11.850 -4.128 -15.753 1.00 90.69 187 LYS A N 1
ATOM 1464 C CA . LYS A 1 187 ? 10.798 -5.039 -15.294 1.00 90.69 187 LYS A CA 1
ATOM 1465 C C . LYS A 1 187 ? 9.472 -4.670 -15.929 1.00 90.69 187 LYS A C 1
ATOM 1467 O O . LYS A 1 187 ? 9.098 -3.498 -15.944 1.00 90.69 187 LYS A O 1
ATOM 1472 N N . ILE A 1 188 ? 8.746 -5.668 -16.420 1.00 90.19 188 ILE A N 1
ATOM 1473 C CA . ILE A 1 188 ? 7.414 -5.475 -16.989 1.00 90.19 188 ILE A CA 1
ATOM 1474 C C . ILE A 1 188 ? 6.410 -5.427 -15.838 1.00 90.19 188 ILE A C 1
ATOM 1476 O O . ILE A 1 188 ? 6.304 -6.367 -15.056 1.00 90.19 188 ILE A O 1
ATOM 1480 N N . VAL A 1 189 ? 5.654 -4.336 -15.741 1.00 86.81 189 VAL A N 1
ATOM 1481 C CA . VAL A 1 189 ? 4.664 -4.130 -14.669 1.00 86.81 189 VAL A CA 1
ATOM 1482 C C . VAL A 1 189 ? 3.225 -4.210 -15.170 1.00 86.81 189 VAL A C 1
ATOM 1484 O O . VAL A 1 189 ? 2.309 -4.445 -14.382 1.00 86.81 189 VAL A O 1
ATOM 1487 N N . LYS A 1 190 ? 3.010 -4.065 -16.485 1.00 83.75 190 LYS A N 1
ATOM 1488 C CA . LYS A 1 190 ? 1.692 -4.202 -17.113 1.00 83.75 190 LYS A CA 1
ATOM 1489 C C . LYS A 1 190 ? 1.807 -4.726 -18.540 1.00 83.75 190 LYS A C 1
ATOM 1491 O O . LYS A 1 190 ? 2.572 -4.209 -19.356 1.00 83.75 190 LYS A O 1
ATOM 1496 N N . THR A 1 191 ? 0.990 -5.726 -18.852 1.00 75.69 191 THR A N 1
ATOM 1497 C CA . THR A 1 191 ? 0.799 -6.260 -20.202 1.00 75.69 191 THR A CA 1
ATOM 1498 C C . THR A 1 191 ? -0.625 -5.935 -20.660 1.00 75.69 191 THR A C 1
ATOM 1500 O O . THR A 1 191 ? -1.595 -6.545 -20.222 1.00 75.69 191 THR A O 1
ATOM 1503 N N . GLY A 1 192 ? -0.780 -4.908 -21.500 1.00 67.19 192 GLY A N 1
ATOM 1504 C CA . GLY A 1 192 ? -2.085 -4.494 -22.027 1.00 67.19 192 GLY A CA 1
ATOM 1505 C C . GLY A 1 192 ? -2.051 -3.100 -22.655 1.00 67.19 192 GLY A C 1
ATOM 1506 O O . GLY A 1 192 ? -1.334 -2.227 -22.179 1.00 67.19 192 GLY A O 1
ATOM 1507 N N . GLY A 1 193 ? -2.826 -2.890 -23.722 1.00 67.12 193 GLY A N 1
ATOM 1508 C CA . GLY A 1 193 ? -2.762 -1.677 -24.547 1.00 67.12 193 GLY A CA 1
ATOM 1509 C C . GLY A 1 193 ? -1.816 -1.828 -25.745 1.00 67.12 193 GLY A C 1
ATOM 1510 O O . GLY A 1 193 ? -1.483 -2.942 -26.141 1.00 67.12 193 GLY A O 1
ATOM 1511 N N . LYS A 1 194 ? -1.408 -0.706 -26.356 1.00 70.12 194 LYS A N 1
ATOM 1512 C CA . LYS A 1 194 ? -0.560 -0.709 -27.567 1.00 70.12 194 LYS A CA 1
ATOM 1513 C C . LYS A 1 194 ? 0.863 -1.221 -27.293 1.00 70.12 194 LYS A C 1
ATOM 1515 O O . LYS A 1 194 ? 1.419 -1.906 -28.142 1.00 70.12 194 LYS A O 1
ATOM 1520 N N . ASN A 1 195 ? 1.409 -0.922 -26.111 1.00 75.75 195 ASN A N 1
ATOM 1521 C CA . ASN A 1 195 ? 2.753 -1.301 -25.661 1.00 75.75 195 ASN A CA 1
ATOM 1522 C C . ASN A 1 195 ? 2.690 -1.890 -24.241 1.00 75.75 195 ASN A C 1
ATOM 1524 O O . ASN A 1 195 ? 1.738 -1.626 -23.506 1.00 75.75 195 ASN A O 1
ATOM 1528 N N . ARG A 1 196 ? 3.710 -2.659 -23.842 1.00 89.62 196 ARG A N 1
ATOM 1529 C CA . ARG A 1 196 ? 3.899 -3.066 -22.435 1.00 89.62 196 ARG A CA 1
ATOM 1530 C C . ARG A 1 196 ? 4.387 -1.865 -21.626 1.00 89.62 196 ARG A C 1
ATOM 1532 O O . ARG A 1 196 ? 5.062 -1.009 -22.187 1.00 89.62 196 ARG A O 1
ATOM 1539 N N . GLU A 1 197 ? 4.095 -1.816 -20.331 1.00 90.88 197 GLU A N 1
ATOM 1540 C CA . GLU A 1 197 ? 4.647 -0.801 -19.422 1.00 90.88 197 GLU A CA 1
ATOM 1541 C C . GLU A 1 197 ? 5.649 -1.443 -18.467 1.00 90.88 197 GLU A C 1
ATOM 1543 O O . GLU A 1 197 ? 5.431 -2.562 -17.983 1.00 90.88 197 GLU A O 1
ATOM 1548 N N . GLY A 1 198 ? 6.736 -0.728 -18.193 1.00 91.62 198 GLY A N 1
ATOM 1549 C CA . GLY A 1 198 ? 7.804 -1.193 -17.327 1.00 91.62 198 GLY A CA 1
ATOM 1550 C C . GLY A 1 198 ? 8.420 -0.116 -16.443 1.00 91.62 198 GLY A C 1
ATOM 1551 O O . GLY A 1 198 ? 8.061 1.062 -16.484 1.00 91.62 198 GLY A O 1
ATOM 1552 N N . ILE A 1 199 ? 9.370 -0.570 -15.636 1.00 91.75 199 ILE A N 1
ATOM 1553 C CA . ILE A 1 199 ? 10.248 0.233 -14.786 1.00 91.75 199 ILE A CA 1
ATOM 1554 C C . ILE A 1 199 ? 11.692 -0.180 -15.042 1.00 91.75 199 ILE A C 1
ATOM 1556 O O . ILE A 1 199 ? 11.973 -1.375 -15.141 1.00 91.75 199 ILE A O 1
ATOM 1560 N N . ILE A 1 200 ? 12.603 0.786 -15.155 1.00 94.06 200 ILE A N 1
ATOM 1561 C CA . ILE A 1 200 ? 14.035 0.499 -15.277 1.00 94.06 200 ILE A CA 1
ATOM 1562 C C . ILE A 1 200 ? 14.570 0.121 -13.897 1.00 94.06 200 ILE A C 1
ATOM 1564 O O . ILE A 1 200 ? 14.585 0.942 -12.986 1.00 94.06 200 ILE A O 1
ATOM 1568 N N . LEU A 1 201 ? 15.028 -1.122 -13.748 1.00 90.94 201 LEU A N 1
ATOM 1569 C CA . LEU A 1 201 ? 15.617 -1.609 -12.501 1.00 90.94 201 LEU A CA 1
ATOM 1570 C C . LEU A 1 201 ? 17.061 -1.133 -12.338 1.00 90.94 201 LEU A C 1
ATOM 1572 O O . LEU A 1 201 ? 17.485 -0.816 -11.228 1.00 90.94 201 LEU A O 1
ATOM 1576 N N . ARG A 1 202 ? 17.823 -1.106 -13.436 1.00 91.81 202 ARG A N 1
ATOM 1577 C CA . ARG A 1 202 ? 19.221 -0.660 -13.465 1.00 91.81 202 ARG A CA 1
ATOM 1578 C C . ARG A 1 202 ? 19.703 -0.377 -14.884 1.00 91.81 202 ARG A C 1
ATOM 1580 O O . ARG A 1 202 ? 19.204 -0.967 -15.843 1.00 91.81 202 ARG A O 1
ATOM 1587 N N . ILE A 1 203 ? 20.716 0.476 -14.958 1.00 95.94 203 ILE A N 1
ATOM 1588 C CA . ILE A 1 203 ? 21.557 0.699 -16.135 1.00 95.94 203 ILE A CA 1
ATOM 1589 C C . ILE A 1 203 ? 22.672 -0.360 -16.122 1.00 95.94 203 ILE A C 1
ATOM 1591 O O . ILE A 1 203 ? 23.162 -0.724 -15.048 1.00 95.94 203 ILE A O 1
ATOM 1595 N N . ILE A 1 204 ? 22.985 -0.927 -17.286 1.00 93.56 204 ILE A N 1
ATOM 1596 C CA . ILE A 1 204 ? 23.934 -2.037 -17.451 1.00 93.56 204 ILE A CA 1
ATOM 1597 C C . ILE A 1 204 ? 25.324 -1.530 -17.860 1.00 93.56 204 ILE A C 1
ATOM 1599 O O . ILE A 1 204 ? 26.308 -2.157 -17.460 1.00 93.56 204 ILE A O 1
ATOM 1603 N N . ASP A 1 205 ? 25.408 -0.437 -18.625 1.00 77.25 205 ASP A N 1
ATOM 1604 C CA . ASP A 1 205 ? 26.650 0.143 -19.156 1.00 77.25 205 ASP A CA 1
ATOM 1605 C C . ASP A 1 205 ? 27.003 1.538 -18.611 1.00 77.25 205 ASP A C 1
ATOM 1607 O O . ASP A 1 205 ? 26.108 2.265 -18.128 1.00 77.25 205 ASP A O 1
#

Foldseek 3Di:
DDPDFDKFKAFWADDDFWTWGAGPCCVVVVGIAIEGPVQCVPDDHQWTFIWGFDDDPDPGTHIHTDGTPGHDDPPPFDKAKAFWADDPDQKTFGDGPPDPGGAIGGNVQCVPHDGGWIFMWTWDADPNGTHTRTPDTDDQDQDKAKAFWADPPQWTWGDGPDPVAFIETGGNSQCAPDDHGFIFIWRFNDDDDPHTYTHTPDTDD

Radius of gyration: 28.17 Å; Cα contacts (8 Å, |Δi|>4): 501; chains: 1; bounding box: 60×33×81 Å

pLDDT: mean 88.4, std 10.79, range [44.91, 97.31]

Nearest PDB structures (foldseek):
  2ix1-assembly1_A  TM=4.724E-01  e=1.084E-06  Escherichia coli
  2id0-assembly1_A  TM=4.603E-01  e=6.873E-06  Escherichia coli K-12
  7did-assembly1_A  TM=4.379E-01  e=1.572E-04  Mycoplasmoides genitalium G37
  7dcy-assembly1_A  TM=4.400E-01  e=2.251E-04  Mycoplasmoides genitalium G37
  2ztd-assembly1_B  TM=6.001E-01  e=9.170E-01  Mycobacterium tuberculosis

Mean predicted aligned error: 13.12 Å

Secondary structure (DSSP, 8-state):
--PPPPEEEEEEEE-SSEEEEEESSHHHHTSPEEEEGGG-TTPPTTEEEEEEEE--SSSS-EEEEEEEEEE-------EEEEEEEE-SSSEEEEE-TT-SSPEEEEGGGSTTPPTT-EEEEEEEEETTEEEEEEEEEPP--S-EEEEEEEE-SSEEEEEESSTTSPPEEEEGGGSTTPPTT-EEEEEEEE--SSSEEEEEEEE--

Sequence (205 aa):
MKQQQEKIVGKFQGGETFGFLIPEDRDYYGGDFYVKKAHFGLAETGDKVEGVEIKSTGKKPEARITRVFGKEKPIEQEFVEGIYSKGEGNFGFIDVEGLEKGFFVYGDKRNGAKDGDKVKAQIIEFKGKKEAIVVKVFSDTLGTVIGRFKDSNKFGFVIPDETKNNDVFIPGHRKNGANDGDMVEAKIVKTGGKNREGIILRIID